Protein AF-0000000074278065 (afdb_homodimer)

InterPro domains:
  IPR000008 C2 domain [PF00168] (4-110)
  IPR000008 C2 domain [PS50004] (1-108)
  IPR000008 C2 domain [SM00239] (5-107)
  IPR035892 C2 domain superfamily [G3DSA:2.60.40.150] (2-136)
  IPR035892 C2 domain superfamily [SSF49562] (2-133)

pLDDT: mean 88.71, std 11.48, range [47.31, 98.25]

Solvent-accessible surface area (backbone atoms only — not comparable to full-atom values): 14374 Å² total; per-residue (Å²): 121,47,40,26,42,32,37,38,35,41,40,35,34,40,60,43,46,64,87,70,73,88,66,68,60,41,19,40,27,39,37,38,36,43,92,84,47,74,48,69,52,69,63,27,68,74,38,34,37,52,26,67,67,65,43,75,45,78,42,83,38,56,42,87,46,94,64,91,72,52,46,40,37,36,38,36,30,29,60,36,91,83,85,41,72,36,77,35,25,35,36,75,46,79,43,51,68,47,50,57,47,6,65,75,68,43,46,35,72,44,74,71,40,77,42,65,22,39,17,80,45,80,40,84,28,28,29,34,30,41,23,38,35,35,38,47,53,127,120,48,40,25,41,33,38,38,35,40,39,33,36,40,60,43,45,63,87,68,70,85,73,63,60,42,18,39,27,39,36,38,34,42,91,83,47,75,48,69,53,70,63,26,67,74,40,34,36,52,26,68,66,66,44,74,46,78,43,83,39,58,42,87,46,94,64,92,73,50,44,40,37,36,38,37,30,30,60,35,91,84,86,41,71,36,77,37,25,34,36,76,45,78,42,50,68,48,50,56,46,6,64,74,67,42,47,33,72,43,73,71,38,78,42,64,22,38,20,81,45,82,39,84,28,29,28,35,31,41,23,38,34,35,36,46,53,127

Nearest PDB structures (foldseek):
  1wfj-assembly1_A  TM=8.176E-01  e=2.190E-07  Arabidopsis thaliana
  6eel-assembly3_C  TM=8.181E-01  e=2.840E-06  Homo sapiens
  4ihb-assembly2_B  TM=8.403E-01  e=2.023E-05  Homo sapiens
  8fam-assembly2_B  TM=8.337E-01  e=4.583E-05  Octopus bimaculoides
  6ank-assembly1_A  TM=8.284E-01  e=2.484E-04  Rattus norvegicus

Organism: Cucurbita moschata (NCBI:txid3662)

Secondary structure (DSSP, 8-state):
-EEEEEEEEEEEEES---S--SSS---EEEEEEETTEEEEPPP-TT-TTS-EEEEEEEEEEEET-SSS--EEEEEEEE--TTT--EEEEEEEEE-HHHHHHHHHHSEEEEEEEEEEEEEEEEEEEEEEEEEEEEEEE-/-EEEEEEEEEEEEES---S--SSS---EEEEEEETTEEEEPPP-TT-TTS-EEEEEEEEEEEET-SSS--EEEEEEEE--TTT--EEEEEEEEE-HHHHHHHHHHSEEEEEEEEEEEEEEEEEEEEEEEEEEEEEEE-

Structure (mmCIF, N/CA/C/O backbone):
data_AF-0000000074278065-model_v1
#
loop_
_entity.id
_entity.type
_entity.pdbx_description
1 polymer '16 kDa phloem protein 2'
#
loop_
_atom_site.group_PDB
_atom_site.id
_atom_site.type_symbol
_atom_site.label_atom_id
_atom_site.label_alt_id
_atom_site.label_comp_id
_atom_site.label_asym_id
_atom_site.label_entity_id
_atom_site.label_seq_id
_atom_site.pdbx_PDB_ins_code
_atom_site.Cartn_x
_atom_site.Cartn_y
_atom_site.Cartn_z
_atom_site.occupancy
_atom_site.B_iso_or_equiv
_atom_site.auth_seq_id
_atom_site.auth_comp_id
_atom_site.auth_asym_id
_atom_site.auth_atom_id
_atom_site.pdbx_PDB_model_num
ATOM 1 N N . MET A 1 1 ? 25.828 -16.703 -14.555 1 64.94 1 MET A N 1
ATOM 2 C CA . MET A 1 1 ? 24.391 -16.406 -14.57 1 64.94 1 MET A CA 1
ATOM 3 C C . MET A 1 1 ? 23.609 -17.609 -15.086 1 64.94 1 MET A C 1
ATOM 5 O O . MET A 1 1 ? 23.984 -18.219 -16.094 1 64.94 1 MET A O 1
ATOM 9 N N . ALA A 1 2 ? 22.953 -18.25 -14.188 1 79.69 2 ALA A N 1
ATOM 10 C CA . ALA A 1 2 ? 22.188 -19.406 -14.617 1 79.69 2 ALA A CA 1
ATOM 11 C C . ALA A 1 2 ? 20.766 -19.016 -15.031 1 79.69 2 ALA A C 1
ATOM 13 O O . ALA A 1 2 ? 20.172 -18.109 -14.453 1 79.69 2 ALA A O 1
ATOM 14 N N . MET A 1 3 ? 20.531 -19.453 -16.281 1 85.19 3 MET A N 1
ATOM 15 C CA . MET A 1 3 ? 19.172 -19.234 -16.797 1 85.19 3 MET A CA 1
ATOM 16 C C . MET A 1 3 ? 18.312 -20.469 -16.625 1 85.19 3 MET A C 1
ATOM 18 O O . MET A 1 3 ? 18.828 -21.594 -16.594 1 85.19 3 MET A O 1
ATOM 22 N N . GLY A 1 4 ? 17.109 -20.172 -16.312 1 92.38 4 GLY A N 1
ATOM 23 C CA . GLY A 1 4 ? 16.156 -21.266 -16.172 1 92.38 4 GLY A CA 1
ATOM 24 C C . GLY A 1 4 ? 14.727 -20.859 -16.469 1 92.38 4 GLY A C 1
ATOM 25 O O . GLY A 1 4 ? 14.469 -19.734 -16.891 1 92.38 4 GLY A O 1
ATOM 26 N N . MET A 1 5 ? 13.93 -21.906 -16.5 1 94.62 5 MET A N 1
ATOM 27 C CA . MET A 1 5 ? 12.508 -21.688 -16.766 1 94.62 5 MET A CA 1
ATOM 28 C C . MET A 1 5 ? 11.695 -21.828 -15.484 1 94.62 5 MET A C 1
ATOM 30 O O . MET A 1 5 ? 11.82 -22.828 -14.773 1 94.62 5 MET A O 1
ATOM 34 N N . LEU A 1 6 ? 10.961 -20.781 -15.234 1 95.06 6 LEU A N 1
ATOM 35 C CA . LEU A 1 6 ? 10.008 -20.781 -14.133 1 95.06 6 LEU A CA 1
ATOM 36 C C . LEU A 1 6 ? 8.609 -21.172 -14.617 1 95.06 6 LEU A C 1
ATOM 38 O O . LEU A 1 6 ? 8.086 -20.562 -15.555 1 95.06 6 LEU A O 1
ATOM 42 N N . GLU A 1 7 ? 8.094 -22.203 -14.07 1 97 7 GLU A N 1
ATOM 43 C CA . GLU A 1 7 ? 6.738 -22.625 -14.422 1 97 7 GLU A CA 1
ATOM 44 C C . GLU A 1 7 ? 5.766 -22.359 -13.273 1 97 7 GLU A C 1
ATOM 46 O O . GLU A 1 7 ? 5.977 -22.844 -12.156 1 97 7 GLU A O 1
ATOM 51 N N . VAL A 1 8 ? 4.73 -21.594 -13.562 1 98 8 VAL A N 1
ATOM 52 C CA . VAL A 1 8 ? 3.695 -21.266 -12.578 1 98 8 VAL A CA 1
ATOM 53 C C . VAL A 1 8 ? 2.424 -22.047 -12.898 1 98 8 VAL A C 1
ATOM 55 O O . VAL A 1 8 ? 1.893 -21.953 -14.008 1 98 8 VAL A O 1
ATOM 58 N N . HIS A 1 9 ? 1.981 -22.828 -11.953 1 98.19 9 HIS A N 1
ATOM 59 C CA . HIS A 1 9 ? 0.742 -23.578 -12.078 1 98.19 9 HIS A CA 1
ATOM 60 C C . HIS A 1 9 ? -0.386 -22.922 -11.289 1 98.19 9 HIS A C 1
ATOM 62 O O . HIS A 1 9 ? -0.413 -22.984 -10.062 1 98.19 9 HIS A O 1
ATOM 68 N N . LEU A 1 10 ? -1.261 -22.25 -12.016 1 98.19 10 LEU A N 1
ATOM 69 C CA . LEU A 1 10 ? -2.461 -21.656 -11.43 1 98.19 10 LEU A CA 1
ATOM 70 C C . LEU A 1 10 ? -3.604 -22.672 -11.406 1 98.19 10 LEU A C 1
ATOM 72 O O . LEU A 1 10 ? -4.164 -23 -12.453 1 98.19 10 LEU A O 1
ATOM 76 N N . ILE A 1 11 ? -4.031 -23.094 -10.234 1 97.56 11 ILE A N 1
ATOM 77 C CA . ILE A 1 11 ? -4.934 -24.234 -10.133 1 97.56 11 ILE A CA 1
ATOM 78 C C . ILE A 1 11 ? -6.359 -23.734 -9.891 1 97.56 11 ILE A C 1
ATOM 80 O O . ILE A 1 11 ? -7.25 -23.969 -10.719 1 97.56 11 ILE A O 1
ATOM 84 N N . SER A 1 12 ? -6.582 -23.031 -8.781 1 96.88 12 SER A N 1
ATOM 85 C CA . SER A 1 12 ? -7.949 -22.641 -8.445 1 96.88 12 SER A CA 1
ATOM 86 C C . SER A 1 12 ? -7.973 -21.438 -7.516 1 96.88 12 SER A C 1
ATOM 88 O O . SER A 1 12 ? -6.926 -20.969 -7.062 1 96.88 12 SER A O 1
ATOM 90 N N . GLY A 1 13 ? -9.195 -20.891 -7.383 1 95.88 13 GLY A N 1
ATOM 91 C CA . GLY A 1 13 ? -9.492 -19.875 -6.383 1 95.88 13 GLY A CA 1
ATOM 92 C C . GLY A 1 13 ? -10.523 -20.328 -5.359 1 95.88 13 GLY A C 1
ATOM 93 O O . GLY A 1 13 ? -11.289 -21.266 -5.613 1 95.88 13 GLY A O 1
ATOM 94 N N . LYS A 1 14 ? -10.398 -19.641 -4.246 1 95.06 14 LYS A N 1
ATOM 95 C CA . LYS A 1 14 ? -11.352 -19.953 -3.18 1 95.06 14 LYS A CA 1
ATOM 96 C C . LYS A 1 14 ? -11.852 -18.688 -2.498 1 95.06 14 LYS A C 1
ATOM 98 O O . LYS A 1 14 ? -11.055 -17.906 -1.983 1 95.06 14 LYS A O 1
ATOM 103 N N . GLY A 1 15 ? -13.164 -18.547 -2.486 1 93.06 15 GLY A N 1
ATOM 104 C CA . GLY A 1 15 ? -13.773 -17.438 -1.77 1 93.06 15 GLY A CA 1
ATOM 105 C C . GLY A 1 15 ? -13.438 -16.078 -2.369 1 93.06 15 GLY A C 1
ATOM 106 O O . GLY A 1 15 ? -13.242 -15.102 -1.642 1 93.06 15 GLY A O 1
ATOM 107 N N . LEU A 1 16 ? -13.273 -15.984 -3.658 1 91.25 16 LEU A N 1
ATOM 108 C CA . LEU A 1 16 ? -12.953 -14.711 -4.297 1 91.25 16 LEU A CA 1
ATOM 109 C C . LEU A 1 16 ? -14.141 -13.758 -4.23 1 91.25 16 LEU A C 1
ATOM 111 O O . LEU A 1 16 ? -15.273 -14.156 -4.496 1 91.25 16 LEU A O 1
ATOM 115 N N . GLN A 1 17 ? -13.883 -12.516 -3.777 1 85.12 17 GLN A N 1
ATOM 116 C CA . GLN A 1 17 ? -14.945 -11.531 -3.609 1 85.12 17 GLN A CA 1
ATOM 117 C C . GLN A 1 17 ? -14.75 -10.352 -4.555 1 85.12 17 GLN A C 1
ATOM 119 O O . GLN A 1 17 ? -13.68 -9.742 -4.59 1 85.12 17 GLN A O 1
ATOM 124 N N . ALA A 1 18 ? -15.812 -10.211 -5.363 1 72.62 18 ALA A N 1
ATOM 125 C CA . ALA A 1 18 ? -15.773 -9.016 -6.199 1 72.62 18 ALA A CA 1
ATOM 126 C C . ALA A 1 18 ? -16.219 -7.781 -5.41 1 72.62 18 ALA A C 1
ATOM 128 O O . ALA A 1 18 ? -16.766 -7.906 -4.316 1 72.62 18 ALA A O 1
ATOM 129 N N . HIS A 1 19 ? -15.812 -6.613 -5.859 1 63.84 19 HIS A N 1
ATOM 130 C CA . HIS A 1 19 ? -16.219 -5.367 -5.219 1 63.84 19 HIS A CA 1
ATOM 131 C C . HIS A 1 19 ? -17.734 -5.258 -5.145 1 63.84 19 HIS A C 1
ATOM 133 O O . HIS A 1 19 ? -18.281 -4.707 -4.184 1 63.84 19 HIS A O 1
ATOM 139 N N . ASP A 1 20 ? -18.438 -5.586 -6.219 1 55.06 20 ASP A N 1
ATOM 140 C CA . ASP A 1 20 ? -19.891 -5.453 -6.203 1 55.06 20 ASP A CA 1
ATOM 141 C C . ASP A 1 20 ? -20.578 -6.812 -6.082 1 55.06 20 ASP A C 1
ATOM 143 O O . ASP A 1 20 ? -20.688 -7.543 -7.07 1 55.06 20 ASP A O 1
ATOM 147 N N . PRO A 1 21 ? -20.875 -7.254 -4.809 1 52.81 21 PRO A N 1
ATOM 148 C CA . PRO A 1 21 ? -21.5 -8.562 -4.605 1 52.81 21 PRO A CA 1
ATOM 149 C C . PRO A 1 21 ? -22.875 -8.672 -5.246 1 52.81 21 PRO A C 1
ATOM 151 O O . PRO A 1 21 ? -23.516 -9.719 -5.164 1 52.81 21 PRO A O 1
ATOM 154 N N . LEU A 1 22 ? -23.484 -7.402 -5.531 1 49.88 22 LEU A N 1
ATOM 155 C CA . LEU A 1 22 ? -24.906 -7.434 -5.809 1 49.88 22 LEU A CA 1
ATOM 156 C C . LEU A 1 22 ? -25.219 -8.414 -6.934 1 49.88 22 LEU A C 1
ATOM 158 O O . LEU A 1 22 ? -26.391 -8.734 -7.176 1 49.88 22 LEU A O 1
ATOM 162 N N . ASN A 1 23 ? -24.844 -9.508 -7.43 1 52.69 23 ASN A N 1
ATOM 163 C CA . ASN A 1 23 ? -25.594 -10.555 -8.094 1 52.69 23 ASN A CA 1
ATOM 164 C C . ASN A 1 23 ? -24.688 -11.508 -8.867 1 52.69 23 ASN A C 1
ATOM 166 O O . ASN A 1 23 ? -25.156 -12.484 -9.453 1 52.69 23 ASN A O 1
ATOM 170 N N . LYS A 1 24 ? -23.969 -10.984 -9.914 1 58.34 24 LYS A N 1
ATOM 171 C CA . LYS A 1 24 ? -23.562 -11.891 -10.984 1 58.34 24 LYS A CA 1
ATOM 172 C C . LYS A 1 24 ? -22.281 -12.633 -10.625 1 58.34 24 LYS A C 1
ATOM 174 O O . LYS A 1 24 ? -21.453 -12.117 -9.883 1 58.34 24 LYS A O 1
ATOM 179 N N . PRO A 1 25 ? -22.391 -13.977 -10.836 1 71.38 25 PRO A N 1
ATOM 180 C CA . PRO A 1 25 ? -21.156 -14.742 -10.688 1 71.38 25 PRO A CA 1
ATOM 181 C C . PRO A 1 25 ? -19.938 -14.008 -11.234 1 71.38 25 PRO A C 1
ATOM 183 O O . PRO A 1 25 ? -20.047 -13.258 -12.203 1 71.38 25 PRO A O 1
ATOM 186 N N . ILE A 1 26 ? -18.938 -13.922 -10.422 1 79.19 26 ILE A N 1
ATOM 187 C CA . ILE A 1 26 ? -17.734 -13.25 -10.883 1 79.19 26 ILE A CA 1
ATOM 188 C C . ILE A 1 26 ? -17.062 -14.086 -11.969 1 79.19 26 ILE A C 1
ATOM 190 O O . ILE A 1 26 ? -17.203 -15.312 -11.992 1 79.19 26 ILE A O 1
ATOM 194 N N . ASP A 1 27 ? -16.516 -13.492 -12.945 1 88.31 27 ASP A N 1
ATOM 195 C CA . ASP A 1 27 ? -15.703 -14.102 -13.984 1 88.31 27 ASP A CA 1
ATOM 196 C C . ASP A 1 27 ? -14.227 -13.766 -13.805 1 88.31 27 ASP A C 1
ATOM 198 O O . ASP A 1 27 ? -13.664 -12.984 -14.57 1 88.31 27 ASP A O 1
ATOM 202 N N . PRO A 1 28 ? -13.625 -14.406 -12.82 1 92.31 28 PRO A N 1
ATOM 203 C CA . PRO A 1 28 ? -12.266 -13.992 -12.445 1 92.31 28 PRO A CA 1
ATOM 204 C C . PRO A 1 28 ? -11.203 -14.539 -13.398 1 92.31 28 PRO A C 1
ATOM 206 O O . PRO A 1 28 ? -11.367 -15.633 -13.945 1 92.31 28 PRO A O 1
ATOM 209 N N . TYR A 1 29 ? -10.18 -13.797 -13.57 1 94.62 29 TYR A N 1
ATOM 210 C CA . TYR A 1 29 ? -8.953 -14.211 -14.242 1 94.62 29 TYR A CA 1
ATOM 211 C C . TYR A 1 29 ? -7.73 -13.625 -13.547 1 94.62 29 TYR A C 1
ATOM 213 O O . TYR A 1 29 ? -7.855 -12.727 -12.703 1 94.62 29 TYR A O 1
ATOM 221 N N . VAL A 1 30 ? -6.645 -14.156 -13.852 1 96.88 30 VAL A N 1
ATOM 222 C CA . VAL A 1 30 ? -5.445 -13.766 -13.117 1 96.88 30 VAL A CA 1
ATOM 223 C C . VAL A 1 30 ? -4.367 -13.312 -14.094 1 96.88 30 VAL A C 1
ATOM 225 O O . VAL A 1 30 ? -4.105 -13.977 -15.102 1 96.88 30 VAL A O 1
ATOM 228 N N . GLU A 1 31 ? -3.867 -12.203 -13.805 1 97.69 31 GLU A N 1
ATOM 229 C CA . GLU A 1 31 ? -2.676 -11.719 -14.5 1 97.69 31 GLU A CA 1
ATOM 230 C C . GLU A 1 31 ? -1.41 -12.039 -13.711 1 97.69 31 GLU A C 1
ATOM 232 O O . GLU A 1 31 ? -1.316 -11.734 -12.523 1 97.69 31 GLU A O 1
ATOM 237 N N . ILE A 1 32 ? -0.43 -12.617 -14.383 1 98.06 32 ILE A N 1
ATOM 238 C CA . ILE A 1 32 ? 0.812 -13.031 -13.742 1 98.06 32 ILE A CA 1
ATOM 239 C C . ILE A 1 32 ? 1.986 -12.266 -14.344 1 98.06 32 ILE A C 1
ATOM 241 O O . ILE A 1 32 ? 2.094 -12.141 -15.57 1 98.06 32 ILE A O 1
ATOM 245 N N . ASN A 1 33 ? 2.754 -11.727 -13.477 1 97.44 33 ASN A N 1
ATOM 246 C CA . ASN A 1 33 ? 3.926 -10.969 -13.906 1 97.44 33 ASN A CA 1
ATOM 247 C C . ASN A 1 33 ? 5.184 -11.422 -13.172 1 97.44 33 ASN A C 1
ATOM 249 O O . ASN A 1 33 ? 5.172 -11.578 -11.953 1 97.44 33 ASN A O 1
ATOM 253 N N . TYR A 1 34 ? 6.184 -11.695 -14.016 1 95.31 34 TYR A N 1
ATOM 254 C CA . TYR A 1 34 ? 7.504 -11.984 -13.469 1 95.31 34 TYR A CA 1
ATOM 255 C C . TYR A 1 34 ? 8.586 -11.219 -14.227 1 95.31 34 TYR A C 1
ATOM 257 O O . TYR A 1 34 ? 8.867 -11.523 -15.391 1 95.31 34 TYR A O 1
ATOM 265 N N . LYS A 1 35 ? 9.109 -10.234 -13.57 1 91.94 35 LYS A N 1
ATOM 266 C CA . LYS A 1 35 ? 10.203 -9.445 -14.125 1 91.94 35 LYS A CA 1
ATOM 267 C C . LYS A 1 35 ? 9.867 -8.945 -15.523 1 91.94 35 LYS A C 1
ATOM 269 O O . LYS A 1 35 ? 10.664 -9.094 -16.453 1 91.94 35 LYS A O 1
ATOM 274 N N . GLY A 1 36 ? 8.727 -8.453 -15.633 1 91.94 36 GLY A N 1
ATOM 275 C CA . GLY A 1 36 ? 8.328 -7.809 -16.875 1 91.94 36 GLY A CA 1
ATOM 276 C C . GLY A 1 36 ? 7.602 -8.742 -17.828 1 91.94 36 GLY A C 1
ATOM 277 O O . GLY A 1 36 ? 6.969 -8.297 -18.781 1 91.94 36 GLY A O 1
ATOM 278 N N . GLN A 1 37 ? 7.738 -10.062 -17.656 1 94.56 37 GLN A N 1
ATOM 279 C CA . GLN A 1 37 ? 6.992 -11.031 -18.453 1 94.56 37 GLN A CA 1
ATOM 280 C C . GLN A 1 37 ? 5.562 -11.172 -17.938 1 94.56 37 GLN A C 1
ATOM 282 O O . GLN A 1 37 ? 5.344 -11.508 -16.766 1 94.56 37 GLN A O 1
ATOM 287 N N . GLU A 1 38 ? 4.652 -10.93 -18.859 1 96.38 38 GLU A N 1
ATOM 288 C CA . GLU A 1 38 ? 3.256 -10.961 -18.438 1 96.38 38 GLU A CA 1
ATOM 289 C C . GLU A 1 38 ? 2.496 -12.086 -19.125 1 96.38 38 GLU A C 1
ATOM 291 O O . GLU A 1 38 ? 2.707 -12.336 -20.312 1 96.38 38 GLU A O 1
ATOM 296 N N . ARG A 1 39 ? 1.665 -12.781 -18.25 1 96.75 39 ARG A N 1
ATOM 297 C CA . ARG A 1 39 ? 0.739 -13.805 -18.719 1 96.75 39 ARG A CA 1
ATOM 298 C C . ARG A 1 39 ? -0.638 -13.633 -18.094 1 96.75 39 ARG A C 1
ATOM 300 O O . ARG A 1 39 ? -0.759 -13.086 -17 1 96.75 39 ARG A O 1
ATOM 307 N N . MET A 1 40 ? -1.596 -14.055 -18.812 1 95.81 40 MET A N 1
ATOM 308 C CA . MET A 1 40 ? -2.967 -13.953 -18.312 1 95.81 40 MET A CA 1
ATOM 309 C C . MET A 1 40 ? -3.68 -15.297 -18.406 1 95.81 40 MET A C 1
ATOM 311 O O . MET A 1 40 ? -3.547 -16 -19.406 1 95.81 40 MET A O 1
ATOM 315 N N . SER A 1 41 ? -4.371 -15.555 -17.359 1 96.06 41 SER A N 1
ATOM 316 C CA . SER A 1 41 ? -5.168 -16.781 -17.391 1 96.06 41 SER A CA 1
ATOM 317 C C . SER A 1 41 ? -6.449 -16.594 -18.203 1 96.06 41 SER A C 1
ATOM 319 O O . SER A 1 41 ? -6.816 -15.461 -18.531 1 96.06 41 SER A O 1
ATOM 321 N N . LYS A 1 42 ? -7.027 -17.781 -18.469 1 92.31 42 LYS A N 1
ATOM 322 C 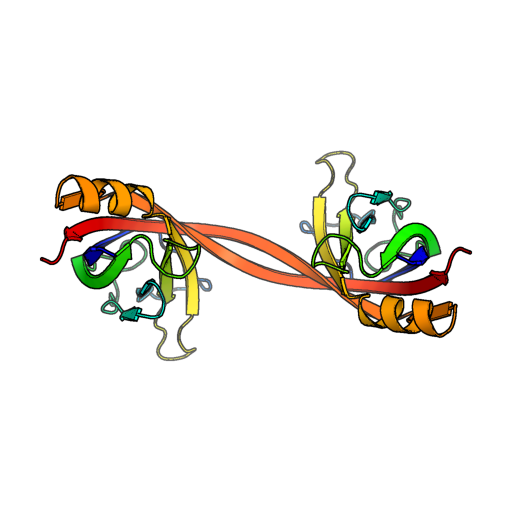CA . LYS A 1 42 ? -8.367 -17.719 -19.031 1 92.31 42 LYS A CA 1
ATOM 323 C C . LYS A 1 42 ? -9.375 -17.188 -18.016 1 92.31 42 LYS A C 1
ATOM 325 O O . LYS A 1 42 ? -9.172 -17.312 -16.797 1 92.31 42 LYS A O 1
ATOM 330 N N . VAL A 1 43 ? -10.352 -16.562 -18.531 1 89.75 43 VAL A N 1
ATOM 331 C CA . VAL A 1 43 ? -11.43 -16.094 -17.672 1 89.75 43 VAL A CA 1
ATOM 332 C C . VAL A 1 43 ? -12.312 -17.266 -17.25 1 89.75 43 VAL A C 1
ATOM 334 O O . VAL A 1 43 ? -12.797 -18.016 -18.094 1 89.75 43 VAL A O 1
ATOM 337 N N . ALA A 1 44 ? -12.391 -17.438 -15.984 1 88.94 44 ALA A N 1
ATOM 338 C CA . ALA A 1 44 ? -13.32 -18.453 -15.492 1 88.94 44 ALA A CA 1
ATOM 339 C C . ALA A 1 44 ? -14.75 -17.922 -15.5 1 88.94 44 ALA A C 1
ATOM 341 O O . ALA A 1 44 ? -15.188 -17.281 -14.539 1 88.94 44 ALA A O 1
ATOM 342 N N . LYS A 1 45 ? -15.406 -18.25 -16.516 1 83.31 45 LYS A N 1
ATOM 343 C CA . LYS A 1 45 ? -16.75 -17.703 -16.703 1 83.31 45 LYS A CA 1
ATOM 344 C C . LYS A 1 45 ? -17.75 -18.375 -15.773 1 83.31 45 LYS A C 1
ATOM 346 O O . LYS A 1 45 ? -17.719 -19.594 -15.594 1 83.31 45 LYS A O 1
ATOM 351 N N . ASN A 1 46 ? -18.531 -17.625 -15.188 1 79.62 46 ASN A N 1
ATOM 352 C CA . ASN A 1 46 ? -19.609 -18.078 -14.32 1 79.62 46 ASN A CA 1
ATOM 353 C C . ASN A 1 46 ? -19.109 -19.016 -13.234 1 79.62 46 ASN A C 1
ATOM 355 O O . ASN A 1 46 ? -19.812 -19.953 -12.836 1 79.62 46 ASN A O 1
ATOM 359 N N . ALA A 1 47 ? -17.906 -18.906 -12.766 1 81.06 47 ALA A N 1
ATOM 360 C CA . ALA A 1 47 ? -17.297 -19.844 -11.82 1 81.06 47 ALA A CA 1
ATOM 361 C C . ALA A 1 47 ? -17.625 -19.453 -10.375 1 81.06 47 ALA A C 1
ATOM 363 O O . ALA A 1 47 ? -17.547 -20.297 -9.477 1 81.06 47 ALA A O 1
ATOM 364 N N . GLY A 1 48 ? -18.109 -18.234 -10.242 1 81.06 48 GLY A N 1
ATOM 365 C CA . GLY A 1 48 ? -18.359 -17.812 -8.875 1 81.06 48 GLY A CA 1
ATOM 366 C C . GLY A 1 48 ? -17.094 -17.547 -8.078 1 81.06 48 GLY A C 1
ATOM 367 O O . GLY A 1 48 ? -16.062 -17.219 -8.648 1 81.06 48 GLY A O 1
ATOM 368 N N . PRO A 1 49 ? -17.219 -17.719 -6.742 1 86.12 49 PRO A N 1
ATOM 369 C CA . PRO A 1 49 ? -16.109 -17.375 -5.848 1 86.12 49 PRO A CA 1
ATOM 370 C C . PRO A 1 49 ? -15.031 -18.438 -5.809 1 86.12 49 PRO A C 1
ATOM 372 O O . PRO A 1 49 ? -13.945 -18.203 -5.277 1 86.12 49 PRO A O 1
ATOM 375 N N . ASP A 1 50 ? -15.336 -19.625 -6.375 1 92.56 50 ASP A N 1
ATOM 376 C CA . ASP A 1 50 ? -14.375 -20.734 -6.363 1 92.56 50 ASP A CA 1
ATOM 377 C C . ASP A 1 50 ? -14.031 -21.172 -7.781 1 92.56 50 ASP A C 1
ATOM 379 O O . ASP A 1 50 ? -14.25 -22.328 -8.148 1 92.56 50 ASP A O 1
ATOM 383 N N . PRO A 1 51 ? -13.383 -20.359 -8.492 1 94 51 PRO A N 1
ATOM 384 C CA . PRO A 1 51 ? -13.031 -20.703 -9.867 1 94 51 PRO A CA 1
ATOM 385 C C . PRO A 1 51 ? -11.914 -21.75 -9.953 1 94 51 PRO A C 1
ATOM 387 O O . PRO A 1 51 ? -11.117 -21.875 -9.016 1 94 51 PRO A O 1
ATOM 390 N N . VAL A 1 52 ? -11.891 -22.453 -11.094 1 94.94 52 VAL A N 1
ATOM 391 C CA . VAL A 1 52 ? -10.812 -23.391 -11.414 1 94.94 52 VAL A CA 1
ATOM 392 C C . VAL A 1 52 ? -10.211 -23.047 -12.766 1 94.94 52 VAL A C 1
ATOM 394 O O . VAL A 1 52 ? -10.914 -22.984 -13.781 1 94.94 52 VAL A O 1
ATOM 397 N N . TRP A 1 53 ? -8.953 -22.734 -12.805 1 95.94 53 TRP A N 1
ATOM 398 C CA . TRP A 1 53 ? -8.258 -22.422 -14.055 1 95.94 53 TRP A CA 1
ATOM 399 C C . TRP A 1 53 ? -7.398 -23.594 -14.516 1 95.94 53 TRP A C 1
ATOM 401 O O . TRP A 1 53 ? -7.48 -24.016 -15.672 1 95.94 53 TRP A O 1
ATOM 411 N N . ASN A 1 54 ? -6.621 -24.125 -13.625 1 96.75 54 ASN A N 1
ATOM 412 C CA . ASN A 1 54 ? -5.727 -25.25 -13.898 1 96.75 54 ASN A CA 1
ATOM 413 C C . ASN A 1 54 ? -4.859 -24.984 -15.125 1 96.75 54 ASN A C 1
ATOM 415 O O . ASN A 1 54 ? -4.84 -25.781 -16.062 1 96.75 54 ASN A O 1
ATOM 419 N N . GLU A 1 55 ? -4.18 -23.875 -15.125 1 97.56 55 GLU A N 1
ATOM 420 C CA . GLU A 1 55 ? -3.326 -23.438 -16.219 1 97.56 55 GLU A CA 1
ATOM 421 C C . GLU A 1 55 ? -1.875 -23.312 -15.773 1 97.56 55 GLU A C 1
ATOM 423 O O . GLU A 1 55 ? -1.606 -23 -14.609 1 97.56 55 GLU A O 1
ATOM 428 N N . LYS A 1 56 ? -0.99 -23.438 -16.719 1 97.5 56 LYS A N 1
ATOM 429 C CA . LYS A 1 56 ? 0.44 -23.312 -16.453 1 97.5 56 LYS A CA 1
ATOM 430 C C . LYS A 1 56 ? 1.05 -22.188 -17.297 1 97.5 56 LYS A C 1
ATOM 432 O O . LYS A 1 56 ? 0.7 -22.031 -18.469 1 97.5 56 LYS A O 1
ATOM 437 N N . PHE A 1 57 ? 1.911 -21.5 -16.703 1 98.06 57 PHE A N 1
ATOM 438 C CA . PHE A 1 57 ? 2.592 -20.391 -17.359 1 98.06 57 PHE A CA 1
ATOM 439 C C . PHE A 1 57 ? 4.102 -20.5 -17.172 1 98.06 57 PHE A C 1
ATOM 441 O O . PHE A 1 57 ? 4.57 -20.859 -16.094 1 98.06 57 PHE A O 1
ATOM 448 N N . LYS A 1 58 ? 4.82 -20.109 -18.219 1 96.62 58 LYS A N 1
ATOM 449 C CA . LYS A 1 58 ? 6.277 -20.203 -18.156 1 96.62 58 LYS A CA 1
ATOM 450 C C . LYS A 1 58 ? 6.914 -18.828 -18.25 1 96.62 58 LYS A C 1
ATOM 452 O O . LYS A 1 58 ? 6.465 -17.969 -19.016 1 96.62 58 LYS A O 1
ATOM 457 N N . PHE A 1 59 ? 7.918 -18.688 -17.484 1 95.81 59 PHE A N 1
ATOM 458 C CA . PHE A 1 59 ? 8.688 -17.438 -17.469 1 95.81 59 PHE A CA 1
ATOM 459 C C . PHE A 1 59 ? 10.18 -17.734 -17.5 1 95.81 59 PHE A C 1
ATOM 461 O O . PHE A 1 59 ? 10.641 -18.688 -16.875 1 95.81 59 PHE A O 1
ATOM 468 N N . LEU A 1 60 ? 10.883 -16.844 -18.141 1 93.06 60 LEU A N 1
ATOM 469 C CA . LEU A 1 60 ? 12.344 -16.953 -18.109 1 93.06 60 LEU A CA 1
ATOM 470 C C . LEU A 1 60 ? 12.906 -16.375 -16.828 1 93.06 60 LEU A C 1
ATOM 472 O O . LEU A 1 60 ? 12.508 -15.273 -16.406 1 93.06 60 LEU A O 1
ATOM 476 N N . ALA A 1 61 ? 13.703 -17.141 -16.172 1 91.06 61 ALA A N 1
ATOM 477 C CA . ALA A 1 61 ? 14.305 -16.672 -14.93 1 91.06 61 ALA A CA 1
ATOM 478 C C . ALA A 1 61 ? 15.828 -16.734 -14.992 1 91.06 61 ALA A C 1
ATOM 480 O O . ALA A 1 61 ? 16.391 -17.688 -15.531 1 91.06 61 ALA A O 1
ATOM 481 N N . GLU A 1 62 ? 16.375 -15.625 -14.547 1 84.5 62 GLU A N 1
ATOM 482 C CA . GLU A 1 62 ? 17.828 -15.562 -14.469 1 84.5 62 GLU A CA 1
ATOM 483 C C . GLU A 1 62 ? 18.297 -15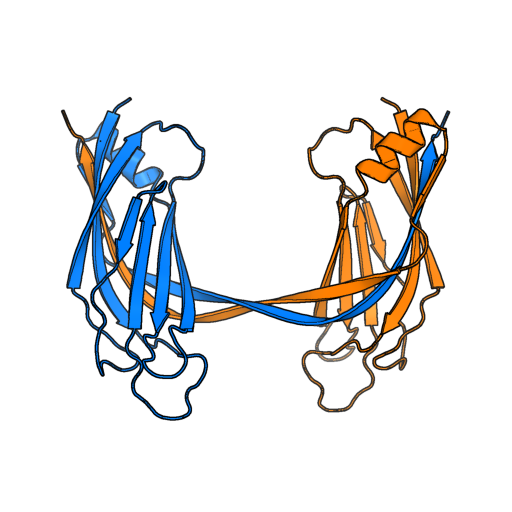.367 -13.031 1 84.5 62 GLU A C 1
ATOM 485 O O . GLU A 1 62 ? 17.672 -14.633 -12.266 1 84.5 62 GLU A O 1
ATOM 490 N N . TYR A 1 63 ? 19.234 -16.219 -12.602 1 79.5 63 TYR A N 1
ATOM 491 C CA . TYR A 1 63 ? 19.812 -16.062 -11.273 1 79.5 63 TYR A CA 1
ATOM 492 C C . TYR A 1 63 ? 21.328 -16.031 -11.336 1 79.5 63 TYR A C 1
ATOM 494 O O . TYR A 1 63 ? 21.953 -16.812 -12.055 1 79.5 63 TYR A O 1
ATOM 502 N N . PRO A 1 64 ? 22.078 -15.227 -10.461 1 71.56 64 PRO A N 1
ATOM 503 C CA . PRO A 1 64 ? 21.562 -14.078 -9.695 1 71.56 64 PRO A CA 1
ATOM 504 C C . PRO A 1 64 ? 21.188 -12.898 -10.586 1 71.56 64 PRO A C 1
ATOM 506 O O . PRO A 1 64 ? 21.906 -12.578 -11.531 1 71.56 64 PRO A O 1
ATOM 509 N N . GLY A 1 65 ? 19.969 -12.773 -11.023 1 61.16 65 GLY A N 1
ATOM 510 C CA . GLY A 1 65 ? 19.5 -11.742 -11.945 1 61.16 65 GLY A CA 1
ATOM 511 C C . GLY A 1 65 ? 19.672 -10.336 -11.406 1 61.16 65 GLY A C 1
ATOM 512 O O . GLY A 1 65 ? 20.109 -10.148 -10.266 1 61.16 65 GLY A O 1
ATOM 513 N N . SER A 1 66 ? 19.594 -9.469 -12.562 1 58.78 66 SER A N 1
ATOM 514 C CA . SER A 1 66 ? 19.625 -8.031 -12.32 1 58.78 66 SER A CA 1
ATOM 515 C C . SER A 1 66 ? 18.312 -7.547 -11.703 1 58.78 66 SER A C 1
ATOM 517 O O . SER A 1 66 ? 17.234 -7.879 -12.188 1 58.78 66 SER A O 1
ATOM 519 N N . GLY A 1 67 ? 18.406 -7.297 -10.406 1 61.69 67 GLY A N 1
ATOM 520 C CA . GLY A 1 67 ? 17.281 -6.648 -9.75 1 61.69 67 GLY A CA 1
ATOM 521 C C . GLY A 1 67 ? 16.781 -7.398 -8.531 1 61.69 67 GLY A C 1
ATOM 522 O O . GLY A 1 67 ? 17 -8.609 -8.406 1 61.69 67 GLY A O 1
ATOM 523 N N . GLY A 1 68 ? 16.828 -6.961 -7.535 1 63.19 68 GLY A N 1
ATOM 524 C CA . GLY A 1 68 ? 16.578 -7.355 -6.16 1 63.19 68 GLY A CA 1
ATOM 525 C C . GLY A 1 68 ? 15.227 -8.008 -5.957 1 63.19 68 GLY A C 1
ATOM 526 O O . GLY A 1 68 ? 14.961 -8.594 -4.906 1 63.19 68 GLY A O 1
ATOM 527 N N . ASP A 1 69 ? 14.328 -8.102 -7.012 1 78.56 69 ASP A N 1
ATOM 528 C CA . ASP A 1 69 ? 13.016 -8.578 -6.59 1 78.56 69 ASP A CA 1
ATOM 529 C C . ASP A 1 69 ? 12.656 -9.891 -7.273 1 78.56 69 ASP A C 1
ATOM 531 O O . ASP A 1 69 ? 12.516 -9.945 -8.492 1 78.56 69 ASP A O 1
ATOM 535 N N . PHE A 1 70 ? 12.664 -11.039 -6.629 1 90.62 70 PHE A N 1
ATOM 536 C CA . PHE A 1 70 ? 12.297 -12.367 -7.102 1 90.62 70 PHE A CA 1
ATOM 537 C C . PHE A 1 70 ? 10.859 -12.703 -6.707 1 90.62 70 PHE A C 1
ATOM 539 O O . PHE A 1 70 ? 10.594 -13.766 -6.145 1 90.62 70 PHE A O 1
ATOM 546 N N . LEU A 1 71 ? 9.984 -11.773 -7.121 1 95 71 LEU A N 1
ATOM 547 C CA . LEU A 1 71 ? 8.578 -11.938 -6.781 1 95 71 LEU A CA 1
ATOM 548 C C . LEU A 1 71 ? 7.746 -12.219 -8.031 1 95 71 LEU A C 1
ATOM 550 O O . LEU A 1 71 ? 7.914 -11.555 -9.055 1 95 71 LEU A O 1
ATOM 554 N N . ILE A 1 72 ? 6.984 -13.227 -8.008 1 96.81 72 ILE A N 1
ATOM 555 C CA . ILE A 1 72 ? 5.918 -13.398 -8.984 1 96.81 72 ILE A CA 1
ATOM 556 C C . ILE A 1 72 ? 4.672 -12.641 -8.531 1 96.81 72 ILE A C 1
ATOM 558 O O . ILE A 1 72 ? 4.199 -12.836 -7.406 1 96.81 72 ILE A O 1
ATOM 562 N N . LEU A 1 73 ? 4.211 -11.836 -9.336 1 97.5 73 LEU A N 1
ATOM 563 C CA . LEU A 1 73 ? 3.045 -11.023 -9 1 97.5 73 LEU A CA 1
ATOM 564 C C . LEU A 1 73 ? 1.793 -11.57 -9.68 1 97.5 73 LEU A C 1
ATOM 566 O O . LEU A 1 73 ? 1.798 -11.812 -10.891 1 97.5 73 LEU A O 1
ATOM 570 N N . PHE A 1 74 ? 0.76 -11.781 -8.867 1 97.94 74 PHE A N 1
ATOM 571 C CA . PHE A 1 74 ? -0.546 -12.203 -9.359 1 97.94 74 PHE A CA 1
ATOM 572 C C . PHE A 1 74 ? -1.587 -11.109 -9.141 1 97.94 74 PHE A C 1
ATOM 574 O O . PHE A 1 74 ? -1.735 -10.609 -8.023 1 97.94 74 PHE A O 1
ATOM 581 N N . LYS A 1 75 ? -2.162 -10.75 -10.141 1 96.44 75 LYS A N 1
ATOM 582 C CA . LYS A 1 75 ? -3.277 -9.812 -10.062 1 96.44 75 LYS A CA 1
ATOM 583 C C . LYS A 1 75 ? -4.594 -10.492 -10.43 1 96.44 75 LYS A C 1
ATOM 585 O O . LYS A 1 75 ? -4.797 -10.875 -11.586 1 96.44 75 LYS A O 1
ATOM 590 N N . VAL A 1 76 ? -5.457 -10.594 -9.523 1 95.62 76 VAL A N 1
ATOM 591 C CA . VAL A 1 76 ? -6.754 -11.219 -9.758 1 95.62 76 VAL A CA 1
ATOM 592 C C . VAL A 1 76 ? -7.762 -10.156 -10.195 1 95.62 76 VAL A C 1
ATOM 594 O O . VAL A 1 76 ? -7.914 -9.125 -9.531 1 95.62 76 VAL A O 1
ATOM 597 N N . MET A 1 77 ? -8.383 -10.445 -11.281 1 92.19 77 MET A N 1
ATOM 598 C CA . MET A 1 77 ? -9.336 -9.516 -11.883 1 92.19 77 MET A CA 1
ATOM 599 C C . MET A 1 77 ? -10.688 -10.195 -12.102 1 92.19 77 MET A C 1
ATOM 601 O O . MET A 1 77 ? -10.773 -11.422 -12.141 1 92.19 77 MET A O 1
ATOM 605 N N . ASP A 1 78 ? -11.664 -9.312 -12.109 1 89 78 ASP A N 1
ATOM 606 C CA . ASP A 1 78 ? -13 -9.75 -12.492 1 89 78 ASP A CA 1
ATOM 607 C C . ASP A 1 78 ? -13.406 -9.156 -13.844 1 89 78 ASP A C 1
ATOM 609 O O . ASP A 1 78 ? -13.398 -7.938 -14.016 1 89 78 ASP A O 1
ATOM 613 N N . HIS A 1 79 ? -13.672 -10.094 -14.734 1 86.19 79 HIS A N 1
ATOM 614 C CA . HIS A 1 79 ? -14.07 -9.648 -16.062 1 86.19 79 HIS A CA 1
ATOM 615 C C . HIS A 1 79 ? -15.547 -9.258 -16.094 1 86.19 79 HIS A C 1
ATOM 617 O O . HIS A 1 79 ? -16.406 -10.039 -15.688 1 86.19 79 HIS A O 1
ATOM 623 N N . ASP A 1 80 ? -15.734 -7.934 -16.312 1 76.81 80 ASP A N 1
ATOM 624 C CA . ASP A 1 80 ? -17.109 -7.469 -16.469 1 76.81 80 ASP A CA 1
ATOM 625 C C . ASP A 1 80 ? -17.312 -6.82 -17.844 1 76.81 80 ASP A C 1
ATOM 627 O O . ASP A 1 80 ? -16.531 -5.957 -18.25 1 76.81 80 ASP A O 1
ATOM 631 N N . VAL A 1 81 ? -18.25 -7.305 -18.594 1 70.25 81 VAL A N 1
ATOM 632 C CA . VAL A 1 81 ? -18.531 -6.824 -19.953 1 70.25 81 VAL A CA 1
ATOM 633 C C . VAL A 1 81 ? -19.047 -5.391 -19.891 1 70.25 81 VAL A C 1
ATOM 635 O O . VAL A 1 81 ? -18.703 -4.562 -20.734 1 70.25 81 VAL A O 1
ATOM 638 N N . ILE A 1 82 ? -19.734 -5.051 -18.891 1 68.62 82 ILE A N 1
ATOM 639 C CA . ILE A 1 82 ? -20.422 -3.766 -18.859 1 68.62 82 ILE A CA 1
ATOM 640 C C . ILE A 1 82 ? -19.516 -2.701 -18.266 1 68.62 82 ILE A C 1
ATOM 642 O O . ILE A 1 82 ? -19.281 -1.655 -18.875 1 68.62 82 ILE A O 1
ATOM 646 N N . ASP A 1 83 ? -18.938 -2.902 -17.109 1 65.38 83 ASP A N 1
ATOM 647 C CA . ASP A 1 83 ? -18.266 -1.866 -16.344 1 65.38 83 ASP A CA 1
ATOM 648 C C . ASP A 1 83 ? -16.75 -1.919 -16.547 1 65.38 83 ASP A C 1
ATOM 650 O O . ASP A 1 83 ? -16.031 -0.997 -16.141 1 65.38 83 ASP A O 1
ATOM 654 N N . GLY A 1 84 ? -16.375 -3.008 -17.422 1 76 84 GLY A N 1
ATOM 655 C CA . GLY A 1 84 ? -14.93 -3.186 -17.531 1 76 84 GLY A CA 1
ATOM 656 C C . GLY A 1 84 ? -14.352 -4.062 -16.438 1 76 84 GLY A C 1
ATOM 657 O O . GLY A 1 84 ? -15.039 -4.379 -15.461 1 76 84 GLY A O 1
ATOM 658 N N . ASP A 1 85 ? -13.195 -4.387 -16.484 1 80.81 85 ASP A N 1
ATOM 659 C CA . ASP A 1 85 ? -12.516 -5.273 -15.539 1 80.81 85 ASP A CA 1
ATOM 660 C C . ASP A 1 85 ? -12.312 -4.59 -14.188 1 80.81 85 ASP A C 1
ATOM 662 O O . ASP A 1 85 ? -12.023 -3.395 -14.125 1 80.81 85 ASP A O 1
ATOM 666 N N . ASP A 1 86 ? -12.703 -5.414 -13.219 1 85.25 86 ASP A N 1
ATOM 667 C CA . ASP A 1 86 ? -12.539 -4.906 -11.867 1 85.25 86 ASP A CA 1
ATOM 668 C C . ASP A 1 86 ? -11.391 -5.605 -11.148 1 85.25 86 ASP A C 1
ATOM 670 O O . ASP A 1 86 ? -11.25 -6.828 -11.234 1 85.25 86 ASP A O 1
ATOM 674 N N . TYR A 1 87 ? -10.75 -4.832 -10.5 1 89.31 87 TYR A N 1
ATOM 675 C CA . TYR A 1 87 ? -9.648 -5.332 -9.68 1 89.31 87 TYR A CA 1
ATOM 676 C C . TYR A 1 87 ? -10.172 -5.984 -8.406 1 89.31 87 TYR A C 1
ATOM 678 O O . TYR A 1 87 ? -11 -5.41 -7.703 1 89.31 87 TYR A O 1
ATOM 686 N N . ILE A 1 88 ? -9.641 -7.191 -8.164 1 89.69 88 ILE A N 1
ATOM 687 C CA . ILE A 1 88 ? -10.047 -7.906 -6.961 1 89.69 88 ILE A CA 1
ATOM 688 C C . ILE A 1 88 ? -8.945 -7.812 -5.91 1 89.69 88 ILE A C 1
ATOM 690 O O . ILE A 1 88 ? -9.195 -7.395 -4.777 1 89.69 88 ILE A O 1
ATOM 694 N N . GLY A 1 89 ? -7.723 -8.211 -6.281 1 94.75 89 GLY A N 1
ATOM 695 C CA . GLY A 1 89 ? -6.617 -8.195 -5.34 1 94.75 89 GLY A CA 1
ATOM 696 C C . GLY A 1 89 ? -5.32 -8.711 -5.934 1 94.75 89 GLY A C 1
ATOM 697 O O . GLY A 1 89 ? -5.277 -9.102 -7.102 1 94.75 89 GLY A O 1
ATOM 698 N N . ASP A 1 90 ? -4.332 -8.695 -5.008 1 96.12 90 ASP A N 1
ATOM 699 C CA . ASP A 1 90 ? -2.994 -9.094 -5.438 1 96.12 90 ASP A CA 1
ATOM 700 C C . ASP A 1 90 ? -2.455 -10.234 -4.578 1 96.12 90 ASP A C 1
ATOM 702 O O . ASP A 1 90 ? -2.885 -10.414 -3.436 1 96.12 90 ASP A O 1
ATOM 706 N N . VAL A 1 91 ? -1.581 -11.008 -5.195 1 97.19 91 VAL A N 1
ATOM 707 C CA . VAL A 1 91 ? -0.759 -12.008 -4.516 1 97.19 91 VAL A CA 1
ATOM 708 C C . VAL A 1 91 ? 0.694 -11.867 -4.961 1 97.19 91 VAL A C 1
ATOM 710 O O . VAL A 1 91 ? 0.97 -11.641 -6.141 1 97.19 91 VAL A O 1
ATOM 713 N N . SER A 1 92 ? 1.542 -11.953 -4.098 1 96.75 92 SER A N 1
ATOM 714 C CA . SER A 1 92 ? 2.965 -11.977 -4.426 1 96.75 92 SER A CA 1
ATOM 715 C C . SER A 1 92 ? 3.648 -13.203 -3.836 1 96.75 92 SER A C 1
ATOM 717 O O . SER A 1 92 ? 3.475 -13.508 -2.654 1 96.75 92 SER A O 1
ATOM 719 N N . ILE A 1 93 ? 4.426 -13.891 -4.59 1 96.5 93 ILE A N 1
ATOM 720 C CA . ILE A 1 93 ? 5.16 -15.07 -4.148 1 96.5 93 ILE A CA 1
ATOM 721 C C . ILE A 1 93 ? 6.656 -14.859 -4.363 1 96.5 93 ILE A C 1
ATOM 723 O O . ILE A 1 93 ? 7.098 -14.609 -5.488 1 96.5 93 ILE A O 1
ATOM 727 N N . ASP A 1 94 ? 7.367 -14.938 -3.311 1 94.75 94 ASP A N 1
ATOM 728 C CA . ASP A 1 94 ? 8.82 -14.828 -3.375 1 94.75 94 ASP A CA 1
ATOM 729 C C . ASP A 1 94 ? 9.453 -16.156 -3.785 1 94.75 94 ASP A C 1
ATOM 731 O O . ASP A 1 94 ? 9.281 -17.172 -3.104 1 94.75 94 ASP A O 1
ATOM 735 N N . VAL A 1 95 ? 10.281 -16.125 -4.898 1 93.88 95 VAL A N 1
ATOM 736 C CA . VAL A 1 95 ? 10.828 -17.391 -5.402 1 93.88 95 VAL A CA 1
ATOM 737 C C . VAL A 1 95 ? 12.352 -17.359 -5.328 1 93.88 95 VAL A C 1
ATOM 739 O O . VAL A 1 95 ? 13.031 -18.141 -5.996 1 93.88 95 VAL A O 1
ATOM 742 N N . LYS A 1 96 ? 12.875 -16.469 -4.555 1 91.75 96 LYS A N 1
ATOM 743 C CA . LYS A 1 96 ? 14.328 -16.375 -4.422 1 91.75 96 LYS A CA 1
ATOM 744 C C . LYS A 1 96 ? 14.93 -17.703 -3.992 1 91.75 96 LYS A C 1
ATOM 746 O O . LYS A 1 96 ? 15.859 -18.203 -4.625 1 91.75 96 LYS A O 1
ATOM 751 N N . ASP A 1 97 ? 14.391 -18.234 -2.904 1 92.38 97 ASP A N 1
ATOM 752 C CA . ASP A 1 97 ? 14.898 -19.5 -2.387 1 92.38 97 ASP A CA 1
ATOM 753 C C . ASP A 1 97 ? 14.734 -20.625 -3.416 1 92.38 97 ASP A C 1
ATOM 755 O O . ASP A 1 97 ? 15.594 -21.5 -3.523 1 92.38 97 ASP A O 1
ATOM 759 N N . LEU A 1 98 ? 13.656 -20.641 -4.09 1 93.75 98 LEU A N 1
ATOM 760 C CA . LEU A 1 98 ? 13.398 -21.641 -5.129 1 93.75 98 LEU A CA 1
ATOM 761 C C . LEU A 1 98 ? 14.461 -21.578 -6.215 1 93.75 98 LEU A C 1
ATOM 763 O O . LEU A 1 98 ? 14.961 -22.609 -6.656 1 93.75 98 LEU A O 1
ATOM 767 N N . LEU A 1 99 ? 14.805 -20.422 -6.637 1 91.94 99 LEU A N 1
ATOM 768 C CA . LEU A 1 99 ? 15.789 -20.234 -7.695 1 91.94 99 LEU A CA 1
ATOM 769 C C . LEU A 1 99 ? 17.172 -20.672 -7.23 1 91.94 99 LEU A C 1
ATOM 771 O O . LEU A 1 99 ? 17.906 -21.312 -7.977 1 91.94 99 LEU A O 1
ATOM 775 N N . VAL A 1 100 ? 17.484 -20.219 -5.953 1 90.06 100 VAL A N 1
ATOM 776 C CA . VAL A 1 100 ? 18.781 -20.578 -5.391 1 90.06 100 VAL A CA 1
ATOM 777 C C . VAL A 1 100 ? 18.922 -22.094 -5.359 1 90.06 100 VAL A C 1
ATOM 779 O O . VAL A 1 100 ? 19.938 -22.641 -5.809 1 90.06 100 VAL A O 1
ATOM 782 N N . GLU A 1 101 ? 17.938 -22.766 -4.898 1 92.88 101 GLU A N 1
ATOM 783 C CA . GLU A 1 101 ? 17.953 -24.219 -4.82 1 92.88 101 GLU A CA 1
ATOM 784 C C . GLU A 1 101 ? 17.969 -24.844 -6.215 1 92.88 101 GLU A C 1
ATOM 786 O O . GLU A 1 101 ? 18.672 -25.844 -6.449 1 92.88 101 GLU A O 1
ATOM 791 N N . GLY A 1 102 ? 17.25 -24.312 -7.094 1 92.12 102 GLY A N 1
ATOM 792 C CA . GLY A 1 102 ? 17.172 -24.844 -8.445 1 92.12 102 GLY A CA 1
ATOM 793 C C . GLY A 1 102 ? 18.469 -24.719 -9.219 1 92.12 102 GLY A C 1
ATOM 794 O O . GLY A 1 102 ? 18.828 -25.609 -9.984 1 92.12 102 GLY A O 1
ATOM 795 N N . VAL A 1 103 ? 19.078 -23.641 -9.062 1 88.25 103 VAL A N 1
ATOM 796 C CA . VAL A 1 103 ? 20.359 -23.438 -9.734 1 88.25 103 VAL A CA 1
ATOM 797 C C . VAL A 1 103 ? 21.391 -24.438 -9.195 1 88.25 103 VAL A C 1
ATOM 799 O O . VAL A 1 103 ? 22.188 -24.984 -9.953 1 88.25 103 VAL A O 1
ATOM 802 N N . ARG A 1 104 ? 21.359 -24.703 -7.914 1 91.12 104 ARG A N 1
ATOM 803 C CA . ARG A 1 104 ? 22.297 -25.609 -7.258 1 91.12 104 ARG A CA 1
ATOM 804 C C . ARG A 1 104 ? 22 -27.062 -7.633 1 91.12 104 ARG A C 1
ATOM 806 O O . ARG A 1 104 ? 22.922 -27.812 -7.969 1 91.12 104 ARG A O 1
ATOM 813 N N . LYS A 1 105 ? 20.734 -27.438 -7.684 1 93.06 105 LYS A N 1
ATOM 814 C CA . LYS A 1 105 ? 20.344 -28.844 -7.859 1 93.06 105 LYS A CA 1
ATOM 815 C C . LYS A 1 105 ? 19.891 -29.109 -9.297 1 93.06 105 LYS A C 1
ATOM 817 O O . LYS A 1 105 ? 19.75 -30.266 -9.695 1 93.06 105 LYS A O 1
ATOM 822 N N . GLY A 1 106 ? 19.641 -28.078 -10.031 1 92.5 106 GLY A N 1
ATOM 823 C CA . GLY A 1 106 ? 19.156 -28.234 -11.391 1 92.5 106 GLY A CA 1
ATOM 824 C C . GLY A 1 106 ? 17.656 -28.062 -11.5 1 92.5 106 GLY A C 1
ATOM 825 O O . GLY A 1 106 ? 17.141 -27.75 -12.578 1 92.5 106 GLY A O 1
ATOM 826 N N . TRP A 1 107 ? 17 -28.422 -10.438 1 94.38 107 TRP A N 1
ATOM 827 C CA . TRP A 1 107 ? 15.547 -28.281 -10.406 1 94.38 107 TRP A CA 1
ATOM 828 C C . TRP A 1 107 ? 15.062 -28.047 -8.977 1 94.38 107 TRP A C 1
ATOM 830 O O . TRP A 1 107 ? 15.734 -28.406 -8.016 1 94.38 107 TRP A O 1
ATOM 840 N N . SER A 1 108 ? 13.93 -27.344 -8.859 1 95.75 108 SER A N 1
ATOM 841 C CA . SER A 1 108 ? 13.266 -27.094 -7.582 1 95.75 108 SER A CA 1
ATOM 842 C C . SER A 1 108 ? 11.781 -26.797 -7.777 1 95.75 108 SER A C 1
ATOM 844 O O . SE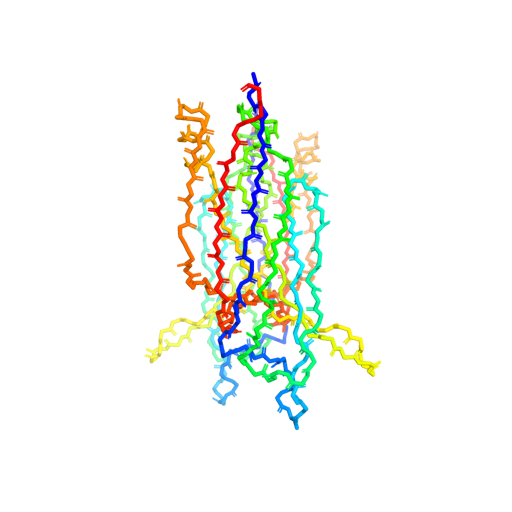R A 1 108 ? 11.344 -26.531 -8.898 1 95.75 108 SER A O 1
ATOM 846 N N . GLU A 1 109 ? 10.984 -27.016 -6.699 1 96.19 109 GLU A N 1
ATOM 847 C CA . GLU A 1 109 ? 9.555 -26.766 -6.844 1 96.19 109 GLU A CA 1
ATOM 848 C C . GLU A 1 109 ? 8.938 -26.312 -5.523 1 96.19 109 GLU A C 1
ATOM 850 O O . GLU A 1 109 ? 9.445 -26.641 -4.449 1 96.19 109 GLU A O 1
ATOM 855 N N . LEU A 1 110 ? 7.984 -25.516 -5.637 1 95.56 110 LEU A N 1
ATOM 856 C CA . LEU A 1 110 ? 7.031 -25.188 -4.582 1 95.56 110 LEU A CA 1
ATOM 857 C C . LEU A 1 110 ? 5.68 -25.844 -4.844 1 95.56 110 LEU A C 1
ATOM 859 O O . LEU A 1 110 ? 4.992 -25.5 -5.805 1 95.56 110 LEU A O 1
ATOM 863 N N . PRO A 1 111 ? 5.371 -26.844 -4.016 1 95.62 111 PRO A N 1
ATOM 864 C CA . PRO A 1 111 ? 4.082 -27.516 -4.238 1 95.62 111 PRO A CA 1
ATOM 865 C C . PRO A 1 111 ? 2.902 -26.547 -4.172 1 95.62 111 PRO A C 1
ATOM 867 O O . PRO A 1 111 ? 3.018 -25.469 -3.586 1 95.62 111 PRO A O 1
ATOM 870 N N . PRO A 1 112 ? 1.792 -26.953 -4.789 1 97.06 112 PRO A N 1
ATOM 871 C CA . PRO A 1 112 ? 0.597 -26.109 -4.77 1 97.06 112 PRO A CA 1
ATOM 872 C C . PRO A 1 112 ? 0.137 -25.766 -3.355 1 97.06 112 PRO A C 1
ATOM 874 O O . PRO A 1 112 ? 0.09 -26.641 -2.488 1 97.06 112 PRO A O 1
ATOM 877 N N . ARG A 1 113 ? -0.099 -24.5 -3.182 1 97.25 113 ARG A N 1
ATOM 878 C CA . ARG A 1 113 ? -0.632 -24 -1.917 1 97.25 113 ARG A CA 1
ATOM 879 C C . ARG A 1 113 ? -1.522 -22.781 -2.139 1 97.25 113 ARG A C 1
ATOM 881 O O . ARG A 1 113 ? -1.511 -22.188 -3.217 1 97.25 113 ARG A O 1
ATOM 888 N N . MET A 1 114 ? -2.275 -22.562 -1.08 1 97.69 114 MET A N 1
ATOM 889 C CA . MET A 1 114 ? -3.188 -21.422 -1.135 1 97.69 114 MET A CA 1
ATOM 890 C C . MET A 1 114 ? -2.479 -20.141 -0.729 1 97.69 114 MET A C 1
ATOM 892 O O . MET A 1 114 ? -1.747 -20.109 0.262 1 97.69 114 MET A O 1
ATOM 896 N N . TYR A 1 115 ? -2.635 -19.125 -1.542 1 97.94 115 TYR A N 1
ATOM 897 C CA . TYR A 1 115 ? -2.113 -17.797 -1.23 1 97.94 115 TYR A CA 1
ATOM 898 C C . TYR A 1 115 ? -3.242 -16.781 -1.093 1 97.94 115 TYR A C 1
ATOM 900 O O . TYR A 1 115 ? -4.176 -16.766 -1.9 1 97.94 115 TYR A O 1
ATOM 908 N N . GLN A 1 116 ? -3.137 -15.945 -0.107 1 97.19 116 GLN A N 1
ATOM 909 C CA . GLN A 1 116 ? -4.188 -14.969 0.166 1 97.19 116 GLN A CA 1
ATOM 910 C C . GLN A 1 116 ? -4.16 -13.836 -0.856 1 97.19 116 GLN A C 1
ATOM 912 O O . GLN A 1 116 ? -3.1 -13.289 -1.155 1 97.19 116 GLN A O 1
ATOM 917 N N . VAL A 1 117 ? -5.332 -13.578 -1.355 1 96.88 117 VAL A N 1
ATOM 918 C CA . VAL A 1 117 ? -5.523 -12.422 -2.232 1 96.88 117 VAL A CA 1
ATOM 919 C C . VAL A 1 117 ? -5.836 -11.188 -1.398 1 96.88 117 VAL A C 1
ATOM 921 O O . VAL A 1 117 ? -6.832 -11.148 -0.673 1 96.88 117 VAL A O 1
ATOM 924 N N . ILE A 1 118 ? -4.98 -10.18 -1.573 1 95.44 118 ILE A N 1
ATOM 925 C CA . ILE A 1 118 ? -5.137 -8.977 -0.769 1 95.44 118 ILE A CA 1
ATOM 926 C C . ILE A 1 118 ? -5.387 -7.773 -1.682 1 95.44 118 ILE A C 1
ATOM 928 O O . ILE A 1 118 ? -4.641 -7.551 -2.639 1 95.44 118 ILE A O 1
ATOM 932 N N . ALA A 1 119 ? -6.461 -7.062 -1.427 1 92.88 119 ALA A N 1
ATOM 933 C CA . ALA A 1 119 ? -6.75 -5.828 -2.146 1 92.88 119 ALA A CA 1
ATOM 934 C C . ALA A 1 119 ? -6.25 -4.609 -1.376 1 92.88 119 ALA A C 1
ATOM 936 O O . ALA A 1 119 ? -6.391 -4.543 -0.153 1 92.88 119 ALA A O 1
ATOM 937 N N . HIS A 1 120 ? -5.535 -3.818 -2.162 1 88.75 120 HIS A N 1
ATOM 938 C CA . HIS A 1 120 ? -5.109 -2.535 -1.619 1 88.75 120 HIS A CA 1
ATOM 939 C C . HIS A 1 120 ? -6.012 -1.405 -2.1 1 88.75 120 HIS A C 1
ATOM 941 O O . HIS A 1 120 ? -6.035 -1.088 -3.291 1 88.75 120 HIS A O 1
ATOM 947 N N . LYS A 1 121 ? -6.867 -0.927 -1.291 1 84.06 121 LYS A N 1
ATOM 948 C CA . LYS A 1 121 ? -7.75 0.174 -1.667 1 84.06 121 LYS A CA 1
ATOM 949 C C . LYS A 1 121 ? -7.324 1.475 -0.993 1 84.06 121 LYS A C 1
ATOM 951 O O . LYS A 1 121 ? -6.871 1.466 0.155 1 84.06 121 LYS A O 1
ATOM 956 N N . LEU A 1 122 ? -7.391 2.543 -1.843 1 87.44 122 LEU A N 1
ATOM 957 C CA . LEU A 1 122 ? -7.109 3.887 -1.347 1 87.44 122 LEU A CA 1
ATOM 958 C C . LEU A 1 122 ? -8.406 4.652 -1.091 1 87.44 122 LEU A C 1
ATOM 960 O O . LEU A 1 122 ? -9.281 4.707 -1.957 1 87.44 122 LEU A O 1
ATOM 964 N N . TYR A 1 123 ? -8.562 5.09 0.132 1 87.81 123 TYR A N 1
ATOM 965 C CA . TYR A 1 123 ? -9.734 5.879 0.486 1 87.81 123 TYR A CA 1
ATOM 966 C C . TYR A 1 123 ? -9.344 7.312 0.823 1 87.81 123 TYR A C 1
ATOM 968 O O . TYR A 1 123 ? -8.406 7.543 1.591 1 87.81 123 TYR A O 1
ATOM 976 N N . PHE A 1 124 ? -10.078 8.219 0.168 1 92.94 124 PHE A N 1
ATOM 977 C CA . PHE A 1 124 ? -9.953 9.617 0.562 1 92.94 124 PHE A CA 1
ATOM 978 C C . PHE A 1 124 ? -10.617 9.859 1.913 1 92.94 124 PHE A C 1
ATOM 980 O O . PHE A 1 124 ? -11.789 9.539 2.098 1 92.94 124 PHE A O 1
ATOM 987 N N . LYS A 1 125 ? -9.836 10.344 2.818 1 93.31 125 LYS A N 1
ATOM 988 C CA . LYS A 1 125 ? -10.352 10.484 4.18 1 93.31 125 LYS A CA 1
ATOM 989 C C . LYS A 1 125 ? -10.266 11.938 4.645 1 93.31 125 LYS A C 1
ATOM 991 O O . LYS A 1 125 ? -10.078 12.203 5.836 1 93.31 125 LYS A O 1
ATOM 996 N N . GLY A 1 126 ? -10.328 12.852 3.736 1 95.38 126 GLY A N 1
ATOM 997 C CA . GLY A 1 126 ? -10.258 14.258 4.086 1 95.38 126 GLY A CA 1
ATOM 998 C C . GLY A 1 126 ? -8.93 14.898 3.734 1 95.38 126 GLY A C 1
ATOM 999 O O . GLY A 1 126 ? -8.211 14.406 2.855 1 95.38 126 GLY A O 1
ATOM 1000 N N . GLU A 1 127 ? -8.766 16.062 4.312 1 97.12 127 GLU A N 1
ATOM 1001 C CA . GLU A 1 127 ? -7.535 16.812 4.055 1 97.12 127 GLU A CA 1
ATOM 1002 C C . GLU A 1 127 ? -6.992 17.438 5.336 1 97.12 127 GLU A C 1
ATOM 1004 O O . GLU A 1 127 ? -7.73 17.625 6.305 1 97.12 127 GLU A O 1
ATOM 1009 N N . ILE A 1 128 ? -5.723 17.688 5.273 1 97.69 128 ILE A N 1
ATOM 1010 C CA . ILE A 1 128 ? -5.125 18.469 6.348 1 97.69 128 ILE A CA 1
ATOM 1011 C C . ILE A 1 128 ? -4.359 19.656 5.754 1 97.69 128 ILE A C 1
ATOM 1013 O O . ILE A 1 128 ? -3.814 19.562 4.652 1 97.69 128 ILE A O 1
ATOM 1017 N N . GLU A 1 129 ? -4.352 20.734 6.469 1 98.25 129 GLU A N 1
ATOM 1018 C CA . GLU A 1 129 ? -3.625 21.938 6.09 1 98.25 129 GLU A CA 1
ATOM 1019 C C . GLU A 1 129 ? -2.262 22 6.77 1 98.25 129 GLU A C 1
ATOM 1021 O O . GLU A 1 129 ? -2.176 22 8 1 98.25 129 GLU A O 1
ATOM 1026 N N . VAL A 1 130 ? -1.211 22 5.906 1 98.25 130 VAL A N 1
ATOM 1027 C CA . VAL A 1 130 ? 0.137 21.953 6.465 1 98.25 130 VAL A CA 1
ATOM 1028 C C . VAL A 1 130 ? 1.029 22.969 5.75 1 98.25 130 VAL A C 1
ATOM 1030 O O . VAL A 1 130 ? 0.952 23.125 4.531 1 98.25 130 VAL A O 1
ATOM 1033 N N . GLY A 1 131 ? 1.803 23.672 6.512 1 97.81 131 GLY A N 1
ATOM 1034 C CA . GLY A 1 131 ? 2.918 24.484 6.035 1 97.81 131 GLY A CA 1
ATOM 1035 C C . GLY A 1 131 ? 4.266 23.953 6.496 1 97.81 131 GLY A C 1
ATOM 1036 O O . GLY A 1 131 ? 4.387 23.406 7.594 1 97.81 131 GLY A O 1
ATOM 1037 N N . VAL A 1 132 ? 5.246 24.125 5.629 1 97.88 132 VAL A N 1
ATOM 1038 C CA . VAL A 1 132 ? 6.578 23.656 5.996 1 97.88 132 VAL A CA 1
ATOM 1039 C C . VAL A 1 132 ? 7.613 24.734 5.695 1 97.88 132 VAL A C 1
ATOM 1041 O O . VAL A 1 132 ? 7.531 25.406 4.668 1 97.88 132 VAL A O 1
ATOM 1044 N N . SER A 1 133 ? 8.57 24.891 6.57 1 96.81 133 SER A N 1
ATOM 1045 C CA . SER A 1 133 ? 9.68 25.797 6.363 1 96.81 133 SER A CA 1
ATOM 1046 C C . SER A 1 133 ? 11.008 25.172 6.785 1 96.81 133 SER A C 1
ATOM 1048 O O . SER A 1 133 ? 11.023 24.25 7.598 1 96.81 133 SER A O 1
ATOM 1050 N N . PHE A 1 134 ? 12.039 25.609 6.148 1 95.75 134 PHE A N 1
ATOM 1051 C CA . PHE A 1 134 ? 13.383 25.141 6.453 1 95.75 134 PHE A CA 1
ATOM 1052 C C . PHE A 1 134 ? 14.328 26.328 6.688 1 95.75 134 PHE A C 1
ATOM 1054 O O . PHE A 1 134 ? 14.266 27.328 5.969 1 95.75 134 PHE A O 1
ATOM 1061 N N . LYS A 1 135 ? 15.133 26.203 7.762 1 94.81 135 LYS A N 1
ATOM 1062 C CA . LYS A 1 135 ? 16.172 27.188 8.062 1 94.81 135 LYS A CA 1
ATOM 1063 C C . LYS A 1 135 ? 17.516 26.5 8.281 1 94.81 135 LYS A C 1
ATOM 1065 O O . LYS A 1 135 ? 17.641 25.609 9.117 1 94.81 135 LYS A O 1
ATOM 1070 N N . ARG A 1 136 ? 18.516 26.859 7.469 1 91.94 136 ARG A N 1
ATOM 1071 C CA . ARG A 1 136 ? 19.844 26.281 7.605 1 91.94 136 ARG A CA 1
ATOM 1072 C C . ARG A 1 136 ? 20.484 26.703 8.93 1 91.94 136 ARG A C 1
ATOM 1074 O O . ARG A 1 136 ? 20.344 27.844 9.359 1 91.94 136 ARG A O 1
ATOM 1081 N N . GLN A 1 137 ? 21.031 25.562 9.555 1 83.69 137 GLN A N 1
ATOM 1082 C CA . GLN A 1 137 ? 21.75 25.891 10.773 1 83.69 137 GLN A CA 1
ATOM 1083 C C . GLN A 1 137 ? 23.234 26.109 10.484 1 83.69 137 GLN A C 1
ATOM 1085 O O . GLN A 1 137 ? 23.875 25.297 9.805 1 83.69 137 GLN A O 1
ATOM 1090 N N . GLY A 1 138 ? 23.875 27.156 10.836 1 69.62 138 GLY A N 1
ATOM 1091 C CA . GLY A 1 138 ? 25.266 27.562 10.727 1 69.62 138 GLY A CA 1
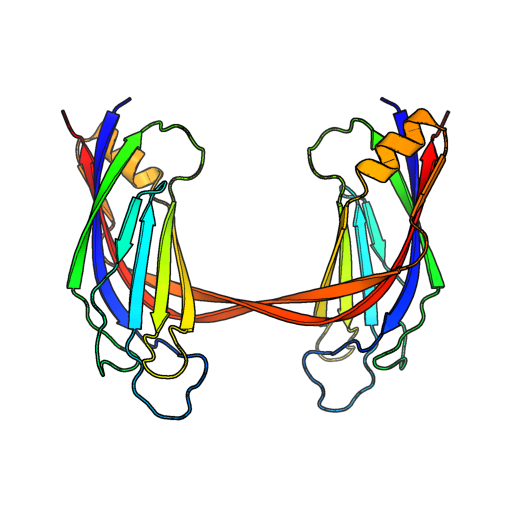ATOM 1092 C C . GLY A 1 138 ? 25.578 28.297 9.438 1 69.62 138 GLY A C 1
ATOM 1093 O O . GLY A 1 138 ? 24.781 28.281 8.5 1 69.62 138 GLY A O 1
ATOM 1094 N N . MET B 1 1 ? 27.875 18.938 4.281 1 64.75 1 MET B N 1
ATOM 1095 C CA . MET B 1 1 ? 26.562 18.547 4.793 1 64.75 1 MET B CA 1
ATOM 1096 C C . MET B 1 1 ? 25.922 19.703 5.566 1 64.75 1 MET B C 1
ATOM 1098 O O . MET B 1 1 ? 26.578 20.344 6.383 1 64.75 1 MET B O 1
ATOM 1102 N N . ALA B 1 2 ? 24.953 20.25 4.949 1 79.88 2 ALA B N 1
ATOM 1103 C CA . ALA B 1 2 ? 24.312 21.359 5.641 1 79.88 2 ALA B CA 1
ATOM 1104 C C . ALA B 1 2 ? 23.156 20.875 6.52 1 79.88 2 ALA B C 1
ATOM 1106 O O . ALA B 1 2 ? 22.469 19.906 6.176 1 79.88 2 ALA B O 1
ATOM 1107 N N . MET B 1 3 ? 23.328 21.297 7.785 1 85 3 MET B N 1
ATOM 1108 C CA . MET B 1 3 ? 22.266 20.984 8.727 1 85 3 MET B CA 1
ATOM 1109 C C . MET B 1 3 ? 21.297 22.156 8.883 1 85 3 MET B C 1
ATOM 1111 O O . MET B 1 3 ? 21.688 23.312 8.68 1 85 3 MET B O 1
ATOM 1115 N N . GLY B 1 4 ? 20.078 21.781 9.008 1 92.25 4 GLY B N 1
ATOM 1116 C CA . GLY B 1 4 ? 19.078 22.797 9.227 1 92.25 4 GLY B CA 1
ATOM 1117 C C . GLY B 1 4 ? 17.859 22.297 9.992 1 92.25 4 GLY B C 1
ATOM 1118 O O . GLY B 1 4 ? 17.859 21.156 10.469 1 92.25 4 GLY B O 1
ATOM 1119 N N . MET B 1 5 ? 17.047 23.266 10.32 1 94.56 5 MET B N 1
ATOM 1120 C CA . MET B 1 5 ? 15.828 22.938 11.055 1 94.56 5 MET B CA 1
ATOM 1121 C C . MET B 1 5 ? 14.609 23.016 10.141 1 94.56 5 MET B C 1
ATOM 1123 O O . MET B 1 5 ? 14.406 24 9.445 1 94.56 5 MET B O 1
ATOM 1127 N N . LEU B 1 6 ? 13.898 21.906 10.156 1 95.06 6 LEU B N 1
ATOM 1128 C CA . LEU B 1 6 ? 12.625 21.844 9.461 1 95.06 6 LEU B CA 1
ATOM 1129 C C . LEU B 1 6 ? 11.469 22.125 10.414 1 95.06 6 LEU B C 1
ATOM 1131 O O . LEU B 1 6 ? 11.352 21.5 11.469 1 95.06 6 LEU B O 1
ATOM 1135 N N . GLU B 1 7 ? 10.719 23.109 10.094 1 96.94 7 GLU B N 1
ATOM 1136 C CA . GLU B 1 7 ? 9.547 23.438 10.906 1 96.94 7 GLU B CA 1
ATOM 1137 C C . GLU B 1 7 ? 8.258 23.094 10.164 1 96.94 7 GLU B C 1
ATOM 1139 O O . GLU B 1 7 ? 8.031 23.578 9.055 1 96.94 7 GLU B O 1
ATOM 1144 N N . VAL B 1 8 ? 7.449 22.25 10.789 1 98 8 VAL B N 1
ATOM 1145 C CA . VAL B 1 8 ? 6.168 21.828 10.227 1 98 8 VAL B CA 1
ATOM 1146 C C . VAL B 1 8 ? 5.031 22.516 10.977 1 98 8 VAL B C 1
ATOM 1148 O O . VAL B 1 8 ? 4.926 22.406 12.203 1 98 8 VAL B O 1
ATOM 1151 N N . HIS B 1 9 ? 4.23 23.266 10.25 1 98.19 9 HIS B N 1
ATOM 1152 C CA . HIS B 1 9 ? 3.057 23.922 10.805 1 98.19 9 HIS B CA 1
ATOM 1153 C C . HIS B 1 9 ? 1.778 23.172 10.453 1 98.19 9 HIS B C 1
ATOM 1155 O O . HIS B 1 9 ? 1.321 23.219 9.305 1 98.19 9 HIS B O 1
ATOM 1161 N N . LEU B 1 10 ? 1.271 22.438 11.445 1 98.12 10 LEU B N 1
ATOM 1162 C CA . LEU B 1 10 ? -0.012 21.75 11.305 1 98.12 10 LEU B CA 1
ATOM 1163 C C . LEU B 1 10 ? -1.163 22.672 11.695 1 98.12 10 LEU B C 1
ATOM 1165 O O . LEU B 1 10 ? -1.346 22.984 12.875 1 98.12 10 LEU B O 1
ATOM 1169 N N . ILE B 1 11 ? -2.01 23.047 10.742 1 97.56 11 ILE B N 1
ATOM 1170 C CA . ILE B 1 11 ? -2.977 24.109 10.969 1 97.56 11 ILE B CA 1
ATOM 1171 C C . ILE B 1 11 ? -4.355 23.516 11.242 1 97.56 11 ILE B C 1
ATOM 1173 O O . ILE B 1 11 ? -4.918 23.688 12.32 1 97.56 11 ILE B O 1
ATOM 1177 N N . SER B 1 12 ? -4.895 22.766 10.273 1 96.88 12 SER B N 1
ATOM 1178 C CA . SER B 1 12 ? -6.258 22.281 10.43 1 96.88 12 SER B CA 1
ATOM 1179 C C . SER B 1 12 ? -6.512 21.062 9.547 1 96.88 12 SER B C 1
ATOM 1181 O O . SER B 1 12 ? -5.652 20.672 8.758 1 96.88 12 SER B O 1
ATOM 1183 N N . GLY B 1 13 ? -7.656 20.422 9.852 1 95.75 13 GLY B N 1
ATOM 1184 C CA . GLY B 1 13 ? -8.203 19.375 9 1 95.75 13 GLY B CA 1
ATOM 1185 C C . GLY B 1 13 ? -9.547 19.734 8.398 1 95.75 13 GLY B C 1
ATOM 1186 O O . GLY B 1 13 ? -10.25 20.609 8.914 1 95.75 13 GLY B O 1
ATOM 1187 N N . LYS B 1 14 ? -9.789 19.047 7.297 1 95.06 14 LYS B N 1
ATOM 1188 C CA . LYS B 1 14 ? -11.062 19.281 6.621 1 95.06 14 LYS B CA 1
ATOM 1189 C C . LYS B 1 14 ? -11.672 17.969 6.141 1 95.06 14 LYS B C 1
ATOM 1191 O O . LYS B 1 14 ? -11.047 17.234 5.375 1 95.06 14 LYS B O 1
ATOM 1196 N N . GLY B 1 15 ? -12.898 17.719 6.578 1 93.06 15 GLY B N 1
ATOM 1197 C CA . GLY B 1 15 ? -13.625 16.562 6.098 1 93.06 15 GLY B CA 1
ATOM 1198 C C . GLY B 1 15 ? -13.008 15.25 6.527 1 93.06 15 GLY B C 1
ATOM 1199 O O . GLY B 1 15 ? -13.008 14.281 5.766 1 93.06 15 GLY B O 1
ATOM 1200 N N . LEU B 1 16 ? -12.391 15.18 7.676 1 91.31 16 LEU B N 1
ATOM 1201 C CA . LEU B 1 16 ? -11.781 13.938 8.148 1 91.31 16 LEU B CA 1
ATOM 1202 C C . LEU B 1 16 ? -12.844 12.906 8.492 1 91.31 16 LEU B C 1
ATOM 1204 O O . LEU B 1 16 ? -13.844 13.219 9.133 1 91.31 16 LEU B O 1
ATOM 1208 N N . GLN B 1 17 ? -12.68 11.688 7.977 1 85.06 17 GLN B N 1
ATOM 1209 C CA . GLN B 1 17 ? -13.664 10.625 8.172 1 85.06 17 GLN B CA 1
ATOM 1210 C C . GLN B 1 17 ? -13.07 9.477 8.977 1 85.06 17 GLN B C 1
ATOM 1212 O O . GLN B 1 17 ? -12.008 8.945 8.625 1 85.06 17 GLN B O 1
ATOM 1217 N N . ALA B 1 18 ? -13.766 9.258 10.094 1 72.88 18 ALA B N 1
ATOM 1218 C CA . ALA B 1 18 ? -13.352 8.07 10.844 1 72.88 18 ALA B CA 1
ATOM 1219 C C . ALA B 1 18 ? -13.953 6.805 10.242 1 72.88 18 ALA B C 1
ATOM 1221 O O . ALA B 1 18 ? -14.852 6.871 9.398 1 72.88 18 ALA B O 1
ATOM 1222 N N . HIS B 1 19 ? -13.32 5.664 10.484 1 64.44 19 HIS B N 1
ATOM 1223 C CA . HIS B 1 19 ? -13.836 4.391 10 1 64.44 19 HIS B CA 1
ATOM 1224 C C . HIS B 1 19 ? -15.273 4.172 10.438 1 64.44 19 HIS B C 1
ATOM 1226 O O . HIS B 1 19 ? -16.078 3.58 9.711 1 64.44 19 HIS B O 1
ATOM 1232 N N . ASP B 1 20 ? -15.586 4.441 11.695 1 55.38 20 ASP B N 1
ATOM 1233 C CA . ASP B 1 20 ? -16.953 4.191 12.164 1 55.38 20 ASP B CA 1
ATOM 1234 C C . ASP B 1 20 ? -17.734 5.496 12.305 1 55.38 20 ASP B C 1
ATOM 1236 O O . ASP B 1 20 ? -17.547 6.234 13.273 1 55.38 20 ASP B O 1
ATOM 1240 N N . PRO B 1 21 ? -18.391 5.898 11.219 1 53.16 21 PRO B N 1
ATOM 1241 C CA . PRO B 1 21 ? -19.156 7.141 11.258 1 53.16 21 PRO B CA 1
ATOM 1242 C C . PRO B 1 21 ? -20.219 7.141 12.359 1 53.16 21 PRO B C 1
ATOM 1244 O O . PRO B 1 21 ? -20.938 8.133 12.523 1 53.16 21 PRO B O 1
ATOM 1247 N N . LEU B 1 22 ? -20.531 5.863 12.852 1 47.31 22 LEU B N 1
ATOM 1248 C CA . LEU B 1 22 ? -21.688 5.824 13.734 1 47.31 22 LEU B CA 1
ATOM 1249 C C . LEU B 1 22 ? -21.484 6.746 14.938 1 47.31 22 LEU B C 1
ATOM 1251 O O . LEU B 1 22 ? -20.719 6.426 15.852 1 47.31 22 LEU B O 1
ATOM 1255 N N . ASN B 1 23 ? -21.406 8.086 14.852 1 54.38 23 ASN B N 1
ATOM 1256 C CA . ASN B 1 23 ? -22.047 9.141 15.625 1 54.38 23 ASN B CA 1
ATOM 1257 C C . ASN B 1 23 ? -21.016 10.047 16.281 1 54.38 23 ASN B C 1
ATOM 1259 O O . ASN B 1 23 ? -21.375 11.055 16.906 1 54.38 23 ASN B O 1
ATOM 1263 N N . LYS B 1 24 ? -19.984 9.547 16.906 1 59.5 24 LYS B N 1
ATOM 1264 C CA . LYS B 1 24 ? -19.312 10.461 17.828 1 59.5 24 LYS B CA 1
ATOM 1265 C C . LYS B 1 24 ? -18.266 11.297 17.094 1 59.5 24 LYS B C 1
ATOM 1267 O O . LYS B 1 24 ? -17.703 10.859 16.094 1 59.5 24 LYS B O 1
ATOM 1272 N N . PRO B 1 25 ? -18.328 12.594 17.406 1 71 25 PRO B N 1
ATOM 1273 C CA . PRO B 1 25 ? -17.25 13.453 16.875 1 71 25 PRO B CA 1
ATOM 1274 C C . PRO B 1 25 ? -15.875 12.805 16.984 1 71 25 PRO B C 1
ATOM 1276 O O . PRO B 1 25 ? -15.609 12.055 17.922 1 71 25 PRO B O 1
ATOM 1279 N N . ILE B 1 26 ? -15.203 12.758 15.906 1 79.38 26 ILE B N 1
ATOM 1280 C CA . ILE B 1 26 ? -13.867 12.18 15.93 1 79.38 26 ILE B CA 1
ATOM 1281 C C . ILE B 1 26 ? -12.93 13.07 16.75 1 79.38 26 ILE B C 1
ATOM 1283 O O . ILE B 1 26 ? -13.148 14.281 16.828 1 79.38 26 ILE B O 1
ATOM 1287 N N . ASP B 1 27 ? -12.039 12.555 17.484 1 88.38 27 ASP B N 1
ATOM 1288 C CA . ASP B 1 27 ? -10.961 13.234 18.203 1 88.38 27 ASP B CA 1
ATOM 1289 C C . ASP B 1 27 ? -9.617 13.016 17.516 1 88.38 27 ASP B C 1
ATOM 1291 O O . ASP B 1 27 ? -8.766 12.289 18.031 1 88.38 27 ASP B O 1
ATOM 1295 N N . PRO B 1 28 ? -9.438 13.688 16.375 1 92.31 28 PRO B N 1
ATOM 1296 C CA . PRO B 1 28 ? -8.266 13.383 15.555 1 92.31 28 PRO B CA 1
ATOM 1297 C C . PRO B 1 28 ? -6.984 14.016 16.094 1 92.31 28 PRO B C 1
ATOM 1299 O O . PRO B 1 28 ? -7.027 15.102 16.672 1 92.31 28 PRO B O 1
ATOM 1302 N N . TYR B 1 29 ? -5.91 13.352 15.883 1 94.69 29 TYR B N 1
ATOM 1303 C CA . TYR B 1 29 ? -4.559 13.867 16.094 1 94.69 29 TYR B CA 1
ATOM 1304 C C . TYR B 1 29 ? -3.615 13.359 15.008 1 94.69 29 TYR B C 1
ATOM 1306 O O . TYR B 1 29 ? -3.959 12.445 14.25 1 94.69 29 TYR B O 1
ATOM 1314 N N . VAL B 1 30 ? -2.525 13.984 14.93 1 96.81 30 VAL B N 1
ATOM 1315 C CA . VAL B 1 30 ? -1.631 13.672 13.812 1 96.81 30 VAL B CA 1
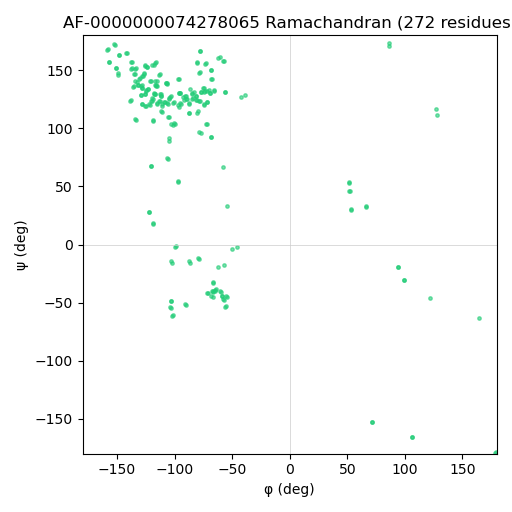ATOM 1316 C C . VAL B 1 30 ? -0.248 13.312 14.352 1 96.81 30 VAL B C 1
ATOM 1318 O O . VAL B 1 30 ? 0.293 14.008 15.211 1 96.81 30 VAL B O 1
ATOM 1321 N N . GLU B 1 31 ? 0.201 12.234 13.883 1 97.69 31 GLU B N 1
ATOM 1322 C CA . GLU B 1 31 ? 1.592 11.852 14.109 1 97.69 31 GLU B CA 1
ATOM 1323 C C . GLU B 1 31 ? 2.477 12.258 12.938 1 97.69 31 GLU B C 1
ATOM 1325 O O . GLU B 1 31 ? 2.168 11.953 11.781 1 97.69 31 GLU B O 1
ATOM 1330 N N . ILE B 1 32 ? 3.586 12.922 13.234 1 98 32 ILE B N 1
ATOM 1331 C CA . ILE B 1 32 ? 4.492 13.422 12.211 1 98 32 ILE B CA 1
ATOM 1332 C C . ILE B 1 32 ? 5.859 12.75 12.352 1 98 32 ILE B C 1
ATOM 1334 O O . ILE B 1 32 ? 6.395 12.656 13.461 1 98 32 ILE B O 1
ATOM 1338 N N . ASN B 1 33 ? 6.305 12.25 11.258 1 97.5 33 ASN B N 1
ATOM 1339 C CA . ASN B 1 33 ? 7.609 11.594 11.242 1 97.5 33 ASN B CA 1
ATOM 1340 C C . ASN B 1 33 ? 8.492 12.133 10.117 1 97.5 33 ASN B C 1
ATOM 1342 O O . ASN B 1 33 ? 8.047 12.266 8.977 1 97.5 33 ASN B O 1
ATOM 1346 N N . TYR B 1 34 ? 9.695 12.508 10.555 1 95.31 34 TYR B N 1
ATOM 1347 C CA . TYR B 1 34 ? 10.719 12.883 9.586 1 95.31 34 TYR B CA 1
ATOM 1348 C C . TYR B 1 34 ? 12.055 12.211 9.906 1 95.31 34 TYR B C 1
ATOM 1350 O O . TYR B 1 34 ? 12.703 12.555 10.898 1 95.31 34 TYR B O 1
ATOM 1358 N N . LYS B 1 35 ? 12.383 11.25 9.094 1 91.88 35 LYS B N 1
ATOM 1359 C CA . LYS B 1 35 ? 13.656 10.555 9.219 1 91.88 35 LYS B CA 1
ATOM 1360 C C . LYS B 1 35 ? 13.867 10.047 10.641 1 91.88 35 LYS B C 1
ATOM 1362 O O . LYS B 1 35 ? 14.93 10.258 11.234 1 91.88 35 LYS B O 1
ATOM 1367 N N . GLY B 1 36 ? 12.875 9.477 11.133 1 92.06 36 GLY B N 1
ATOM 1368 C CA . GLY B 1 36 ? 12.984 8.82 12.43 1 92.06 36 GLY B CA 1
ATOM 1369 C C . GLY B 1 36 ? 12.57 9.711 13.586 1 92.06 36 GLY B C 1
ATOM 1370 O O . GLY B 1 36 ? 12.344 9.227 14.695 1 92.06 36 GLY B O 1
ATOM 1371 N N . GLN B 1 37 ? 12.547 11.039 13.406 1 94.56 37 GLN B N 1
ATOM 1372 C CA . GLN B 1 37 ? 12.055 11.961 14.43 1 94.56 37 GLN B CA 1
ATOM 1373 C C . GLN B 1 37 ? 10.531 11.984 14.453 1 94.56 37 GLN B C 1
ATOM 1375 O O . GLN B 1 37 ? 9.898 12.289 13.438 1 94.56 37 GLN B O 1
ATOM 1380 N N . GLU B 1 38 ? 10.023 11.688 15.633 1 96.38 38 GLU B N 1
ATOM 1381 C CA . GLU B 1 38 ? 8.562 11.609 15.719 1 96.38 38 GLU B CA 1
ATOM 1382 C C . GLU B 1 38 ? 8.016 12.688 16.656 1 96.38 38 GLU B C 1
ATOM 1384 O O . GLU B 1 38 ? 8.609 12.969 17.703 1 96.38 38 GLU B O 1
ATOM 1389 N N . ARG B 1 39 ? 6.887 13.305 16.125 1 96.69 39 ARG B N 1
ATOM 1390 C CA . ARG B 1 39 ? 6.109 14.258 16.906 1 96.69 39 ARG B CA 1
ATOM 1391 C C . ARG B 1 39 ? 4.617 13.977 16.797 1 96.69 39 ARG B C 1
ATOM 1393 O O . ARG B 1 39 ? 4.16 13.398 15.805 1 96.69 39 ARG B O 1
ATOM 1400 N N . MET B 1 40 ? 3.926 14.336 17.797 1 95.75 40 MET B N 1
ATOM 1401 C CA . MET B 1 40 ? 2.48 14.125 17.812 1 95.75 40 MET B CA 1
ATOM 1402 C C . MET B 1 40 ? 1.744 15.406 18.172 1 95.75 40 MET B C 1
ATOM 1404 O O . MET B 1 40 ? 2.164 16.141 19.062 1 95.75 40 MET B O 1
ATOM 1408 N N . SER B 1 41 ? 0.726 15.602 17.438 1 95.94 41 SER B N 1
ATOM 1409 C CA . SER B 1 41 ? -0.104 16.766 17.75 1 95.94 41 SER B CA 1
ATOM 1410 C C . SER B 1 41 ? -1.002 16.484 18.953 1 95.94 41 SER B C 1
ATOM 1412 O O . SER B 1 41 ? -1.142 15.336 19.375 1 95.94 41 SER B O 1
ATOM 1414 N N . LYS B 1 42 ? -1.55 17.641 19.422 1 92.31 42 LYS B N 1
ATOM 1415 C CA . LYS B 1 42 ? -2.605 17.484 20.422 1 92.31 42 LYS B CA 1
ATOM 1416 C C . LYS B 1 42 ? -3.855 16.859 19.812 1 92.31 42 LYS B C 1
ATOM 1418 O O . LYS B 1 42 ? -4.09 16.984 18.609 1 92.31 42 LYS B O 1
ATOM 1423 N N . VAL B 1 43 ? -4.547 16.156 20.625 1 89.94 43 VAL B N 1
ATOM 1424 C CA . VAL B 1 43 ? -5.816 15.594 20.188 1 89.94 43 VAL B CA 1
ATOM 1425 C C . VAL B 1 43 ? -6.875 16.688 20.109 1 89.94 43 VAL B C 1
ATOM 1427 O O . VAL B 1 43 ? -7.098 17.406 21.078 1 89.94 43 VAL B O 1
ATOM 1430 N N . ALA B 1 44 ? -7.387 16.859 18.953 1 89.12 44 ALA B N 1
ATOM 1431 C CA . ALA B 1 44 ? -8.508 17.781 18.828 1 89.12 44 ALA B CA 1
ATOM 1432 C C . ALA B 1 44 ? -9.805 17.156 19.328 1 89.12 44 ALA B C 1
ATOM 1434 O O . ALA B 1 44 ? -10.492 16.453 18.578 1 89.12 44 ALA B O 1
ATOM 1435 N N . LYS B 1 45 ? -10.109 17.422 20.5 1 83.44 45 LYS B N 1
ATOM 1436 C CA . LYS B 1 45 ? -11.25 16.781 21.141 1 83.44 45 LYS B CA 1
ATOM 1437 C C . LYS B 1 45 ? -12.57 17.359 20.625 1 83.44 45 LYS B C 1
ATOM 1439 O O . LYS B 1 45 ? -12.703 18.578 20.484 1 83.44 45 LYS B O 1
ATOM 1444 N N . ASN B 1 46 ? -13.43 16.547 20.344 1 79.56 46 ASN B N 1
ATOM 1445 C CA . ASN B 1 46 ? -14.781 16.906 19.906 1 79.56 46 ASN B CA 1
ATOM 1446 C C . ASN B 1 46 ? -14.75 17.875 18.734 1 79.56 46 ASN B C 1
ATOM 1448 O O . ASN B 1 46 ? -15.609 18.75 18.625 1 79.56 46 ASN B O 1
ATOM 1452 N N . ALA B 1 47 ? -13.773 17.844 17.875 1 81.31 47 ALA B N 1
ATOM 1453 C CA . ALA B 1 47 ? -13.609 18.812 16.797 1 81.31 47 ALA B CA 1
ATOM 1454 C C . ALA B 1 47 ? -14.391 18.391 15.555 1 81.31 47 ALA B C 1
ATOM 1456 O O . ALA B 1 47 ? -14.695 19.219 14.703 1 81.31 47 ALA B O 1
ATOM 1457 N N . GLY B 1 48 ? -14.773 17.141 15.57 1 81.19 48 GLY B N 1
ATOM 1458 C CA . GLY B 1 48 ? -15.461 16.672 14.375 1 81.19 48 GLY B CA 1
ATOM 1459 C C . GLY B 1 48 ? -14.539 16.516 13.188 1 81.19 48 GLY B C 1
ATOM 1460 O O . GLY B 1 48 ? -13.344 16.266 13.352 1 81.19 48 GLY B O 1
ATOM 1461 N N . PRO B 1 49 ? -15.125 16.656 11.969 1 86.12 49 PRO B N 1
ATOM 1462 C CA . PRO B 1 49 ? -14.383 16.391 10.734 1 86.12 49 PRO B CA 1
ATOM 1463 C C . PRO B 1 49 ? -13.461 17.531 10.344 1 86.12 49 PRO B C 1
ATOM 1465 O O . PRO B 1 49 ? -12.617 17.391 9.453 1 86.12 49 PRO B O 1
ATOM 1468 N N . ASP B 1 50 ? -13.633 18.703 10.992 1 92.56 50 ASP B N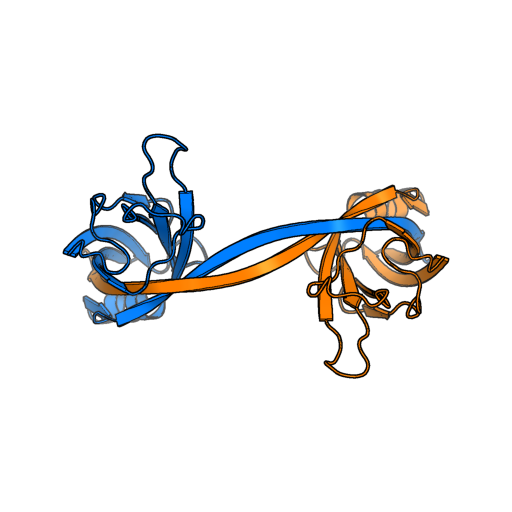 1
ATOM 1469 C CA . ASP B 1 50 ? -12.828 19.875 10.664 1 92.56 50 ASP B CA 1
ATOM 1470 C C . ASP B 1 50 ? -12.047 20.344 11.891 1 92.56 50 ASP B C 1
ATOM 1472 O O . ASP B 1 50 ? -12.203 21.5 12.328 1 92.56 50 ASP B O 1
ATOM 1476 N N . PRO B 1 51 ? -11.133 19.594 12.32 1 94.06 51 PRO B N 1
ATOM 1477 C CA . PRO B 1 51 ? -10.352 19.969 13.492 1 94.06 51 PRO B CA 1
ATOM 1478 C C . PRO B 1 51 ? -9.352 21.094 13.203 1 94.06 51 PRO B C 1
ATOM 1480 O O . PRO B 1 51 ? -8.945 21.266 12.047 1 94.06 51 PRO B O 1
ATOM 1483 N N . VAL B 1 52 ? -8.992 21.828 14.273 1 94.94 52 VAL B N 1
ATOM 1484 C CA . VAL B 1 52 ? -7.949 22.844 14.211 1 94.94 52 VAL B CA 1
ATOM 1485 C C . VAL B 1 52 ? -6.883 22.562 15.266 1 94.94 52 VAL B C 1
ATOM 1487 O O . VAL B 1 52 ? -7.188 22.469 16.453 1 94.94 52 VAL B O 1
ATOM 1490 N N . TRP B 1 53 ? -5.668 22.344 14.852 1 95.94 53 TRP B N 1
ATOM 1491 C CA . TRP B 1 53 ? -4.566 22.094 15.781 1 95.94 53 TRP B CA 1
ATOM 1492 C C . TRP B 1 53 ? -3.691 23.344 15.922 1 95.94 53 TRP B C 1
ATOM 1494 O O . TRP B 1 53 ? -3.396 23.781 17.031 1 95.94 53 TRP B O 1
ATOM 1504 N N . ASN B 1 54 ? -3.318 23.922 14.828 1 96.75 54 ASN B N 1
ATOM 1505 C CA . ASN B 1 54 ? -2.469 25.109 14.789 1 96.75 54 ASN B CA 1
ATOM 1506 C C . ASN B 1 54 ? -1.212 24.922 15.633 1 96.75 54 ASN B C 1
ATOM 1508 O O . ASN B 1 54 ? -0.925 25.75 16.516 1 96.75 54 ASN B O 1
ATOM 1512 N N . GLU B 1 55 ? -0.494 23.875 15.383 1 97.56 55 GLU B N 1
ATOM 1513 C CA . GLU B 1 55 ? 0.722 23.531 16.109 1 97.56 55 GLU B CA 1
ATOM 1514 C C . GLU B 1 55 ? 1.931 23.484 15.18 1 97.56 55 GLU B C 1
ATOM 1516 O O . GLU B 1 55 ? 1.795 23.203 13.984 1 97.56 55 GLU B O 1
ATOM 1521 N N . LYS B 1 56 ? 3.072 23.703 15.766 1 97.5 56 LYS B N 1
ATOM 1522 C CA . LYS B 1 56 ? 4.328 23.672 15.023 1 97.5 56 LYS B CA 1
ATOM 1523 C C . LYS B 1 56 ? 5.273 22.625 15.586 1 97.5 56 LYS B C 1
ATOM 1525 O O . LYS B 1 56 ? 5.367 22.453 16.797 1 97.5 56 LYS B O 1
ATOM 1530 N N . PHE B 1 57 ? 5.934 21.984 14.703 1 98.06 57 PHE B N 1
ATOM 1531 C CA . PHE B 1 57 ? 6.879 20.938 15.062 1 98.06 57 PHE B CA 1
ATOM 1532 C C . PHE B 1 57 ? 8.211 21.141 14.352 1 98.06 57 PHE B C 1
ATOM 1534 O O . PHE B 1 57 ? 8.25 21.516 13.18 1 98.06 57 PHE B O 1
ATOM 1541 N N . LYS B 1 58 ? 9.281 20.844 15.086 1 96.56 58 LYS B N 1
ATOM 1542 C CA . LYS B 1 58 ? 10.609 21.031 14.523 1 96.56 58 LYS B CA 1
ATOM 1543 C C . LYS B 1 58 ? 11.344 19.703 14.367 1 96.56 58 LYS B C 1
ATOM 1545 O O . LYS B 1 58 ? 11.25 18.844 15.242 1 96.56 58 LYS B O 1
ATOM 1550 N N . PHE B 1 59 ? 12.023 19.625 13.305 1 95.75 59 PHE B N 1
ATOM 1551 C CA . PHE B 1 59 ? 12.82 18.438 13 1 95.75 59 PHE B CA 1
ATOM 1552 C C . PHE B 1 59 ? 14.203 18.844 12.5 1 95.75 59 PHE B C 1
ATOM 1554 O O . PHE B 1 59 ? 14.352 19.828 11.773 1 95.75 59 PHE B O 1
ATOM 1561 N N . LEU B 1 60 ? 15.148 18.016 12.844 1 93 60 LEU B N 1
ATOM 1562 C CA . LEU B 1 60 ? 16.5 18.234 12.32 1 93 60 LEU B CA 1
ATOM 1563 C C . LEU B 1 60 ? 16.609 17.672 10.906 1 93 60 LEU B C 1
ATOM 1565 O O . LEU B 1 60 ? 16.172 16.547 10.633 1 93 60 LEU B O 1
ATOM 1569 N N . ALA B 1 61 ? 17.078 18.5 10.023 1 90.94 61 ALA B N 1
ATOM 1570 C CA . ALA B 1 61 ? 17.25 18.047 8.641 1 90.94 61 ALA B CA 1
ATOM 1571 C C . ALA B 1 61 ? 18.688 18.219 8.172 1 90.94 61 ALA B C 1
ATOM 1573 O O . ALA B 1 61 ? 19.328 19.219 8.484 1 90.94 61 ALA B O 1
ATOM 1574 N N . GLU B 1 62 ? 19.125 17.156 7.562 1 84.44 62 GLU B N 1
ATOM 1575 C CA . GLU B 1 62 ? 20.453 17.188 6.98 1 84.44 62 GLU B CA 1
ATOM 1576 C C . GLU B 1 62 ? 20.406 17.016 5.465 1 84.44 62 GLU B C 1
ATOM 1578 O O . GLU B 1 62 ? 19.609 16.219 4.953 1 84.44 62 GLU B O 1
ATOM 1583 N N . TYR B 1 63 ? 21.078 17.922 4.742 1 79.38 63 TYR B N 1
ATOM 1584 C CA . TYR B 1 63 ? 21.156 17.797 3.293 1 79.38 63 TYR B CA 1
ATOM 1585 C C . TYR B 1 63 ? 22.609 17.875 2.82 1 79.38 63 TYR B C 1
ATOM 1587 O O . TYR B 1 63 ? 23.375 18.719 3.283 1 79.38 63 TYR B O 1
ATOM 1595 N N . PRO B 1 64 ? 23.062 17.109 1.723 1 71.5 64 PRO B N 1
ATOM 1596 C CA . PRO B 1 64 ? 22.406 15.93 1.159 1 71.5 64 PRO B CA 1
ATOM 1597 C C . PRO B 1 64 ? 22.453 14.727 2.104 1 71.5 64 PRO B C 1
ATOM 1599 O O . PRO B 1 64 ? 23.469 14.461 2.729 1 71.5 64 PRO B O 1
ATOM 1602 N N . GLY B 1 65 ? 21.453 14.516 2.936 1 61.28 65 GLY B N 1
ATOM 1603 C CA . GLY B 1 65 ? 21.422 13.469 3.939 1 61.28 65 GLY B CA 1
ATOM 1604 C C . GLY B 1 65 ? 21.469 12.07 3.346 1 61.28 65 GLY B C 1
ATOM 1605 O O . GLY B 1 65 ? 21.469 11.914 2.123 1 61.28 65 GLY B O 1
ATOM 1606 N N . SER B 1 66 ? 21.891 11.219 4.418 1 58.75 66 SER B N 1
ATOM 1607 C CA . SER B 1 66 ? 21.938 9.781 4.16 1 58.75 66 SER B CA 1
ATOM 1608 C C . SER B 1 66 ? 20.531 9.195 4.066 1 58.75 66 SER B C 1
ATOM 1610 O O . SER B 1 66 ? 19.672 9.477 4.914 1 58.75 66 SER B O 1
ATOM 1612 N N . GLY B 1 67 ? 20.141 8.945 2.838 1 62.09 67 GLY B N 1
ATOM 1613 C CA . GLY B 1 67 ? 18.906 8.203 2.633 1 62.09 67 GLY B CA 1
ATOM 1614 C C . GLY B 1 67 ? 17.938 8.891 1.688 1 62.09 67 GLY B C 1
ATOM 1615 O O . GLY B 1 67 ? 18 10.117 1.519 1 62.09 67 GLY B O 1
ATOM 1616 N N . GLY B 1 68 ? 17.734 8.461 0.706 1 63.38 68 GLY B N 1
ATOM 1617 C CA . GLY B 1 68 ? 17 8.812 -0.495 1 63.38 68 GLY B CA 1
ATOM 1618 C C . GLY B 1 68 ? 15.602 9.344 -0.205 1 63.38 68 GLY B C 1
ATOM 1619 O O . GLY B 1 68 ? 14.945 9.883 -1.096 1 63.38 68 GLY B O 1
ATOM 1620 N N . ASP B 1 69 ? 15.133 9.406 1.102 1 78.62 69 ASP B N 1
ATOM 1621 C CA . ASP B 1 69 ? 13.719 9.773 1.173 1 78.62 69 ASP B CA 1
ATOM 1622 C C . ASP B 1 69 ? 13.531 11.078 1.948 1 78.62 69 ASP B C 1
ATOM 1624 O O . ASP B 1 69 ? 13.828 11.141 3.141 1 78.62 69 ASP B O 1
ATOM 1628 N N . PHE B 1 70 ? 13.227 12.219 1.365 1 90.62 70 PHE B N 1
ATOM 1629 C CA . PHE B 1 70 ? 12.953 13.523 1.949 1 90.62 70 PHE B CA 1
ATOM 1630 C C . PHE B 1 70 ? 11.453 13.742 2.092 1 90.62 70 PHE B C 1
ATOM 1632 O O . PHE B 1 70 ? 10.93 14.789 1.688 1 90.62 70 PHE B O 1
ATOM 1639 N N . LEU B 1 71 ? 10.844 12.75 2.77 1 94.94 71 LEU B N 1
ATOM 1640 C CA . LEU B 1 71 ? 9.398 12.812 2.949 1 94.94 71 LEU B CA 1
ATOM 1641 C C . LEU B 1 71 ? 9.039 13.047 4.414 1 94.94 71 LEU B C 1
ATOM 1643 O O . LEU B 1 71 ? 9.602 12.398 5.305 1 94.94 71 LEU B O 1
ATOM 1647 N N . ILE B 1 72 ? 8.25 14 4.68 1 96.81 72 ILE B N 1
ATOM 1648 C CA . ILE B 1 72 ? 7.582 14.102 5.973 1 96.81 72 ILE B CA 1
ATOM 1649 C C . ILE B 1 72 ? 6.316 13.25 5.965 1 96.81 72 ILE B C 1
ATOM 1651 O O . ILE B 1 72 ? 5.469 13.391 5.082 1 96.81 72 ILE B O 1
ATOM 1655 N N . LEU B 1 73 ? 6.23 12.422 6.879 1 97.44 73 LEU B N 1
ATOM 1656 C CA . LEU B 1 73 ? 5.082 11.523 6.953 1 97.44 73 LEU B CA 1
ATOM 1657 C C . LEU B 1 73 ? 4.105 11.977 8.039 1 97.44 73 LEU B C 1
ATOM 1659 O O . LEU B 1 73 ? 4.508 12.242 9.172 1 97.44 73 LEU B O 1
ATOM 1663 N N . PHE B 1 74 ? 2.85 12.117 7.633 1 97.94 74 PHE B N 1
ATOM 1664 C CA . PHE B 1 74 ? 1.767 12.445 8.555 1 97.94 74 PHE B CA 1
ATOM 1665 C C . PHE B 1 74 ? 0.798 11.273 8.688 1 97.94 74 PHE B C 1
ATOM 1667 O O . PHE B 1 74 ? 0.319 10.742 7.684 1 97.94 74 PHE B O 1
ATOM 1674 N N . LYS B 1 75 ? 0.636 10.875 9.828 1 96.44 75 LYS B N 1
ATOM 1675 C CA . LYS B 1 75 ? -0.361 9.852 10.133 1 96.44 75 LYS B CA 1
ATOM 1676 C C . LYS B 1 75 ? -1.515 10.438 10.945 1 96.44 75 LYS B C 1
ATOM 1678 O O . LYS B 1 75 ? -1.334 10.812 12.102 1 96.44 75 LYS B O 1
ATOM 1683 N N . VAL B 1 76 ? -2.646 10.469 10.383 1 95.62 76 VAL B N 1
ATOM 1684 C CA . VAL B 1 76 ? -3.828 11 11.062 1 95.62 76 VAL B CA 1
ATOM 1685 C C . VAL B 1 76 ? -4.539 9.875 11.805 1 95.62 76 VAL B C 1
ATOM 1687 O O . VAL B 1 76 ? -4.828 8.82 11.234 1 95.62 76 VAL B O 1
ATOM 1690 N N . MET B 1 77 ? -4.77 10.125 13.055 1 92.19 77 MET B N 1
ATOM 1691 C CA . MET B 1 77 ? -5.379 9.141 13.945 1 92.19 77 MET B CA 1
ATOM 1692 C C . MET B 1 77 ? -6.617 9.711 14.625 1 92.19 77 MET B C 1
ATOM 1694 O O . MET B 1 77 ? -6.773 10.93 14.711 1 92.19 77 MET B O 1
ATOM 1698 N N . ASP B 1 78 ? -7.469 8.766 14.961 1 88.94 78 ASP B N 1
ATOM 1699 C CA . ASP B 1 78 ? -8.625 9.109 15.781 1 88.94 78 ASP B CA 1
ATOM 1700 C C . ASP B 1 78 ? -8.5 8.508 17.188 1 88.94 78 ASP B C 1
ATOM 1702 O O . ASP B 1 78 ? -8.344 7.289 17.328 1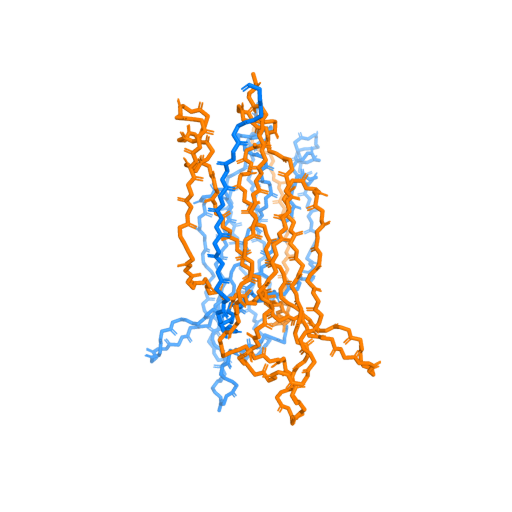 88.94 78 ASP B O 1
ATOM 1706 N N . HIS B 1 79 ? -8.492 9.422 18.125 1 86.06 79 HIS B N 1
ATOM 1707 C CA . HIS B 1 79 ? -8.375 8.961 19.5 1 86.06 79 HIS B CA 1
ATOM 1708 C C . HIS B 1 79 ? -9.711 8.469 20.047 1 86.06 79 HIS B C 1
ATOM 1710 O O . HIS B 1 79 ? -10.719 9.18 19.969 1 86.06 79 HIS B O 1
ATOM 1716 N N . ASP B 1 80 ? -9.719 7.133 20.328 1 77.06 80 ASP B N 1
ATOM 1717 C CA . ASP B 1 80 ? -10.914 6.566 20.938 1 77.06 80 ASP B CA 1
ATOM 1718 C C . ASP B 1 80 ? -10.578 5.938 22.297 1 77.06 80 ASP B C 1
ATOM 1720 O O . ASP B 1 80 ? -9.648 5.137 22.406 1 77.06 80 ASP B O 1
ATOM 1724 N N . VAL B 1 81 ? -11.227 6.363 23.312 1 70.44 81 VAL B N 1
ATOM 1725 C CA . VAL B 1 81 ? -10.984 5.895 24.672 1 70.44 81 VAL B CA 1
ATOM 1726 C C . VAL B 1 81 ? -11.375 4.422 24.797 1 70.44 81 VAL B C 1
ATOM 1728 O O . VAL B 1 81 ? -10.68 3.639 25.453 1 70.44 81 VAL B O 1
ATOM 1731 N N . ILE B 1 82 ? -12.336 3.992 24.094 1 68.62 82 ILE B N 1
ATOM 1732 C CA . ILE B 1 82 ? -12.891 2.66 24.297 1 68.62 82 ILE B CA 1
ATOM 1733 C C . ILE B 1 82 ? -12.172 1.655 23.391 1 68.62 82 ILE B C 1
ATOM 1735 O O . ILE B 1 82 ? -11.672 0.637 23.875 1 68.62 82 ILE B O 1
ATOM 1739 N N . ASP B 1 83 ? -12.055 1.885 22.125 1 65.69 83 ASP B N 1
ATOM 1740 C CA . ASP B 1 83 ? -11.625 0.889 21.141 1 65.69 83 ASP B CA 1
ATOM 1741 C C . ASP B 1 83 ? -10.148 1.057 20.797 1 65.69 83 ASP B C 1
ATOM 1743 O O . ASP B 1 83 ? -9.547 0.185 20.172 1 65.69 83 ASP B O 1
ATOM 1747 N N . GLY B 1 84 ? -9.578 2.174 21.5 1 76.25 84 GLY B N 1
ATOM 1748 C CA . GLY B 1 84 ? -8.211 2.457 21.094 1 76.25 84 GLY B CA 1
ATOM 1749 C C . GLY B 1 84 ? -8.117 3.361 19.875 1 76.25 84 GLY B C 1
ATOM 1750 O O . GLY B 1 84 ? -9.117 3.605 19.203 1 76.25 84 GLY B O 1
ATOM 1751 N N . ASP B 1 85 ? -7.035 3.791 19.547 1 80.88 85 ASP B N 1
ATOM 1752 C CA . ASP B 1 85 ? -6.797 4.715 18.438 1 80.88 85 ASP B CA 1
ATOM 1753 C C . ASP B 1 85 ? -7.023 4.027 17.094 1 80.88 85 ASP B C 1
ATOM 1755 O O . ASP B 1 85 ? -6.68 2.857 16.922 1 80.88 85 ASP B O 1
ATOM 1759 N N . ASP B 1 86 ? -7.781 4.805 16.328 1 85.31 86 ASP B N 1
ATOM 1760 C CA . ASP B 1 86 ? -8.062 4.293 14.992 1 85.31 86 ASP B CA 1
ATOM 1761 C C . ASP B 1 86 ? -7.285 5.066 13.93 1 85.31 86 ASP B C 1
ATOM 1763 O O . ASP B 1 86 ? -7.211 6.297 13.977 1 85.31 86 ASP B O 1
ATOM 1767 N N . TYR B 1 87 ? -6.844 4.336 13.086 1 89.38 87 TYR B N 1
ATOM 1768 C CA . TYR B 1 87 ? -6.137 4.906 11.945 1 89.38 87 TYR B CA 1
ATOM 1769 C C . TYR B 1 87 ? -7.113 5.5 10.938 1 89.38 87 TYR B C 1
ATOM 1771 O O . TYR B 1 87 ? -8.094 4.859 10.562 1 89.38 87 TYR B O 1
ATOM 1779 N N . ILE B 1 88 ? -6.797 6.742 10.531 1 89.69 88 ILE B N 1
ATOM 1780 C CA . ILE B 1 88 ? -7.648 7.406 9.547 1 89.69 88 ILE B CA 1
ATOM 1781 C C . ILE B 1 88 ? -6.973 7.379 8.18 1 89.69 88 ILE B C 1
ATOM 1783 O O . ILE B 1 88 ? -7.562 6.93 7.199 1 89.69 88 ILE B O 1
ATOM 1787 N N . GLY B 1 89 ? -5.73 7.867 8.109 1 94.69 89 GLY B N 1
ATOM 1788 C CA . GLY B 1 89 ? -5.02 7.918 6.844 1 94.69 89 GLY B CA 1
ATOM 1789 C C . GLY B 1 89 ? -3.643 8.539 6.953 1 94.69 89 GLY B C 1
ATOM 1790 O O . GLY B 1 89 ? -3.225 8.945 8.039 1 94.69 89 GLY B O 1
ATOM 1791 N N . ASP B 1 90 ? -3.037 8.578 5.75 1 96.19 90 ASP B N 1
ATOM 1792 C CA . ASP B 1 90 ? -1.667 9.078 5.699 1 96.19 90 ASP B CA 1
ATOM 1793 C C . ASP B 1 90 ? -1.546 10.242 4.723 1 96.19 90 ASP B C 1
ATOM 1795 O O . ASP B 1 90 ? -2.357 10.383 3.805 1 96.19 90 ASP B O 1
ATOM 1799 N N . VAL B 1 91 ? -0.567 11.102 5 1 97.25 91 VAL B N 1
ATOM 1800 C CA . VAL B 1 91 ? -0.109 12.148 4.09 1 97.25 91 VAL B CA 1
ATOM 1801 C C . VAL B 1 91 ? 1.415 12.125 4.004 1 97.25 91 VAL B C 1
ATOM 1803 O O . VAL B 1 91 ? 2.098 11.938 5.012 1 97.25 91 VAL B O 1
ATOM 1806 N N . SER B 1 92 ? 1.897 12.25 2.895 1 96.75 92 SER B N 1
ATOM 1807 C CA . SER B 1 92 ? 3.34 12.383 2.709 1 96.75 92 SER B CA 1
ATOM 1808 C C . SER B 1 92 ? 3.684 13.648 1.929 1 96.75 92 SER B C 1
ATOM 1810 O O . SER B 1 92 ? 3.094 13.914 0.88 1 96.75 92 SER B O 1
ATOM 1812 N N . ILE B 1 93 ? 4.621 14.422 2.377 1 96.44 93 ILE B N 1
ATOM 1813 C CA . ILE B 1 93 ? 5.062 15.648 1.721 1 96.44 93 ILE B CA 1
ATOM 1814 C C . ILE B 1 93 ? 6.555 15.555 1.396 1 96.44 93 ILE B C 1
ATOM 1816 O O . ILE B 1 93 ? 7.379 15.359 2.293 1 96.44 93 ILE B O 1
ATOM 1820 N N . ASP B 1 94 ? 6.84 15.656 0.166 1 94.75 94 ASP B N 1
ATOM 1821 C CA . ASP B 1 94 ? 8.227 15.664 -0.284 1 94.75 94 ASP B CA 1
ATOM 1822 C C . ASP B 1 94 ? 8.859 17.047 -0.103 1 94.75 94 ASP B C 1
ATOM 1824 O O . ASP B 1 94 ? 8.383 18.031 -0.667 1 94.75 94 ASP B O 1
ATOM 1828 N N . VAL B 1 95 ? 10.031 17.094 0.647 1 93.81 95 VAL B N 1
ATOM 1829 C CA . VAL B 1 95 ? 10.625 18.391 0.945 1 93.81 95 VAL B CA 1
ATOM 1830 C C . VAL B 1 95 ? 12.023 18.469 0.341 1 93.81 95 VAL B C 1
ATOM 1832 O O . VAL B 1 95 ? 12.828 19.312 0.738 1 93.81 95 VAL B O 1
ATOM 1835 N N . LYS B 1 96 ? 12.297 17.625 -0.581 1 91.81 96 LYS B N 1
ATOM 1836 C CA . LYS B 1 96 ? 13.609 17.625 -1.217 1 91.81 96 LYS B CA 1
ATOM 1837 C C . LYS B 1 96 ? 13.922 19 -1.812 1 91.81 96 LYS B C 1
ATOM 1839 O O . LYS B 1 96 ? 14.977 19.578 -1.536 1 91.81 96 LYS B O 1
ATOM 1844 N N . ASP B 1 97 ? 13.008 19.469 -2.639 1 92.31 97 ASP B N 1
ATOM 1845 C CA . ASP B 1 97 ? 13.195 20.766 -3.283 1 92.31 97 ASP B CA 1
ATOM 1846 C C . ASP B 1 97 ? 13.32 21.875 -2.248 1 92.31 97 ASP B C 1
ATOM 1848 O O . ASP B 1 97 ? 14.094 22.828 -2.436 1 92.31 97 ASP B O 1
ATOM 1852 N N . LEU B 1 98 ? 12.547 21.828 -1.238 1 93.62 98 LEU B N 1
ATOM 1853 C CA . LEU B 1 98 ? 12.594 22.812 -0.161 1 93.62 98 LEU B CA 1
ATOM 1854 C C . LEU B 1 98 ? 13.977 22.844 0.479 1 93.62 98 LEU B C 1
ATOM 1856 O O . LEU B 1 98 ? 14.523 23.922 0.731 1 93.62 98 LEU B O 1
ATOM 1860 N N . LEU B 1 99 ? 14.539 21.719 0.741 1 91.94 99 LEU B N 1
ATOM 1861 C CA . LEU B 1 99 ? 15.844 21.641 1.384 1 91.94 99 LEU B CA 1
ATOM 1862 C C . LEU B 1 99 ? 16.938 22.156 0.465 1 91.94 99 LEU B C 1
ATOM 1864 O O . LEU B 1 99 ? 17.844 22.875 0.912 1 91.94 99 LEU B O 1
ATOM 1868 N N . VAL B 1 100 ? 16.828 21.703 -0.835 1 90.06 100 VAL B N 1
ATOM 1869 C CA . VAL B 1 100 ? 17.812 22.156 -1.811 1 90.06 100 VAL B CA 1
ATOM 1870 C C . VAL B 1 100 ? 17.812 23.688 -1.868 1 90.06 100 VAL B C 1
ATOM 1872 O O . VAL B 1 100 ? 18.875 24.312 -1.792 1 90.06 100 VAL B O 1
ATOM 1875 N N . GLU B 1 101 ? 16.672 24.281 -1.968 1 92.75 101 GLU B N 1
ATOM 1876 C CA . GLU B 1 101 ? 16.547 25.734 -2.02 1 92.75 101 GLU B CA 1
ATOM 1877 C C . GLU B 1 101 ? 17 26.375 -0.714 1 92.75 101 GLU B C 1
ATOM 1879 O O . GLU B 1 101 ? 17.656 27.406 -0.726 1 92.75 101 GLU B O 1
ATOM 1884 N N . GLY B 1 102 ? 16.672 25.797 0.363 1 92.12 102 GLY B N 1
ATOM 1885 C CA . GLY B 1 102 ? 17.031 26.344 1.664 1 92.12 102 GLY B CA 1
ATOM 1886 C C . GLY B 1 102 ? 18.531 26.312 1.93 1 92.12 102 GLY B C 1
ATOM 1887 O O . GLY B 1 102 ? 19.078 27.25 2.523 1 92.12 102 GLY B O 1
ATOM 1888 N N . VAL B 1 103 ? 19.141 25.297 1.553 1 88.25 103 VAL B N 1
ATOM 1889 C CA . VAL B 1 103 ? 20.594 25.203 1.733 1 88.25 103 VAL B CA 1
ATOM 1890 C C . VAL B 1 103 ? 21.281 26.266 0.884 1 88.25 103 VAL B C 1
ATOM 1892 O O . VAL B 1 103 ? 22.266 26.875 1.322 1 88.25 103 VAL B O 1
ATOM 1895 N N . ARG B 1 104 ? 20.797 26.5 -0.299 1 91 104 ARG B N 1
ATOM 1896 C CA . ARG B 1 104 ? 21.375 27.469 -1.227 1 91 104 ARG B CA 1
ATOM 1897 C C . ARG B 1 104 ? 21.125 28.906 -0.754 1 91 104 ARG B C 1
ATOM 1899 O O . ARG B 1 104 ? 22.031 29.734 -0.75 1 91 104 ARG B O 1
ATOM 1906 N N . LYS B 1 105 ? 19.922 29.188 -0.257 1 93 105 LYS B N 1
ATOM 1907 C CA . LYS B 1 105 ? 19.5 30.547 0.068 1 93 105 LYS B CA 1
ATOM 1908 C C . LYS B 1 105 ? 19.578 30.797 1.571 1 93 105 LYS B C 1
ATOM 1910 O O . LYS B 1 105 ? 19.484 31.953 2.018 1 93 105 LYS B O 1
ATOM 1915 N N . GLY B 1 106 ? 19.672 29.766 2.334 1 92.44 106 GLY B N 1
ATOM 1916 C CA . GLY B 1 106 ? 19.688 29.906 3.781 1 92.44 106 GLY B CA 1
ATOM 1917 C C . GLY B 1 106 ? 18.328 29.625 4.41 1 92.44 106 GLY B C 1
ATOM 1918 O O . GLY B 1 106 ? 18.25 29.297 5.598 1 92.44 106 GLY B O 1
ATOM 1919 N N . TRP B 1 107 ? 17.328 29.922 3.639 1 94.38 107 TRP B N 1
ATOM 1920 C CA . TRP B 1 107 ? 15.961 29.672 4.109 1 94.38 107 TRP B CA 1
ATOM 1921 C C . TRP B 1 107 ? 15.023 29.391 2.943 1 94.38 107 TRP B C 1
ATOM 1923 O O . TRP B 1 107 ? 15.289 29.797 1.81 1 94.38 107 TRP B O 1
ATOM 1933 N N . SER B 1 108 ? 13.969 28.609 3.215 1 95.75 108 SER B N 1
ATOM 1934 C CA . SER B 1 108 ? 12.93 28.281 2.248 1 95.75 108 SER B CA 1
ATOM 1935 C C . SER B 1 108 ? 11.633 27.891 2.947 1 95.75 108 SER B C 1
ATOM 1937 O O . SER B 1 108 ? 11.625 27.594 4.145 1 95.75 108 SER B O 1
ATOM 1939 N N . GLU B 1 109 ? 10.492 28.031 2.225 1 96.19 109 GLU B N 1
ATOM 1940 C CA . GLU B 1 109 ? 9.227 27.688 2.857 1 96.19 109 GLU B CA 1
ATOM 1941 C C . GLU B 1 109 ? 8.219 27.172 1.831 1 96.19 109 GLU B C 1
ATOM 1943 O O . GLU B 1 109 ? 8.289 27.516 0.651 1 96.19 109 GLU B O 1
ATOM 1948 N N . LEU B 1 110 ? 7.438 26.281 2.268 1 95.56 110 LEU B N 1
ATOM 1949 C CA . LEU B 1 110 ? 6.207 25.875 1.606 1 95.56 110 LEU B CA 1
ATOM 1950 C C . LEU B 1 110 ? 4.984 26.438 2.328 1 95.56 110 LEU B C 1
ATOM 1952 O O . LEU B 1 110 ? 4.707 26.062 3.469 1 95.56 110 LEU B O 1
ATOM 1956 N N . PRO B 1 111 ? 4.324 27.406 1.668 1 95.56 111 PRO B N 1
ATOM 1957 C CA . PRO B 1 111 ? 3.146 27.969 2.33 1 95.56 111 PRO B CA 1
ATOM 1958 C C . PRO B 1 111 ? 2.096 26.906 2.668 1 95.56 111 PRO B C 1
ATOM 1960 O O . PRO B 1 111 ? 2.082 25.828 2.068 1 95.56 111 PRO B O 1
ATOM 1963 N N . PRO B 1 112 ? 1.242 27.25 3.646 1 96.94 112 PRO B N 1
ATOM 1964 C CA . PRO B 1 112 ? 0.184 26.312 4.035 1 96.94 112 PRO B CA 1
ATOM 1965 C C . PRO B 1 112 ? -0.711 25.906 2.863 1 96.94 112 PRO B C 1
ATOM 1967 O O . PRO B 1 112 ? -1.121 26.766 2.076 1 96.94 112 PRO B O 1
ATOM 1970 N N . ARG B 1 113 ? -0.893 24.641 2.777 1 97.19 113 ARG B N 1
ATOM 1971 C CA . ARG B 1 113 ? -1.792 24.094 1.77 1 97.19 113 ARG B CA 1
ATOM 1972 C C . ARG B 1 113 ? -2.457 22.812 2.27 1 97.19 113 ARG B C 1
ATOM 1974 O O . ARG B 1 113 ? -2.029 22.234 3.271 1 97.19 113 ARG B O 1
ATOM 1981 N N . MET B 1 114 ? -3.51 22.516 1.535 1 97.62 114 MET B N 1
ATOM 1982 C CA . MET B 1 114 ? -4.262 21.312 1.889 1 97.62 114 MET B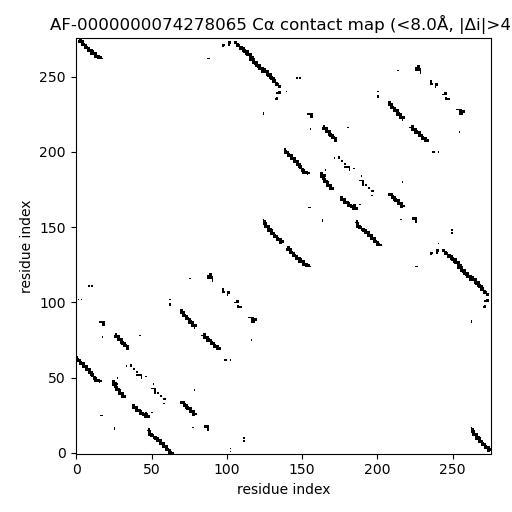 CA 1
ATOM 1983 C C . MET B 1 114 ? -3.645 20.078 1.243 1 97.62 114 MET B C 1
ATOM 1985 O O . MET B 1 114 ? -3.311 20.094 0.058 1 97.62 114 MET B O 1
ATOM 1989 N N . TYR B 1 115 ? -3.42 19.062 2.057 1 97.94 115 TYR B N 1
ATOM 1990 C CA . TYR B 1 115 ? -2.943 17.781 1.565 1 97.94 115 TYR B CA 1
ATOM 1991 C C . TYR B 1 115 ? -3.973 16.672 1.817 1 97.94 115 TYR B C 1
ATOM 1993 O O . TYR B 1 115 ? -4.562 16.609 2.896 1 97.94 115 TYR B O 1
ATOM 2001 N N . GLN B 1 116 ? -4.156 15.852 0.836 1 97.12 116 GLN B N 1
ATOM 2002 C CA . GLN B 1 116 ? -5.156 14.789 0.932 1 97.12 116 GLN B CA 1
ATOM 2003 C C . GLN B 1 116 ? -4.695 13.68 1.867 1 97.12 116 GLN B C 1
ATOM 2005 O O . GLN B 1 116 ? -3.553 13.219 1.779 1 97.12 116 GLN B O 1
ATOM 2010 N N . VAL B 1 117 ? -5.602 13.328 2.74 1 96.88 117 VAL B N 1
ATOM 2011 C CA . VAL B 1 117 ? -5.395 12.172 3.613 1 96.88 117 VAL B CA 1
ATOM 2012 C C . VAL B 1 117 ? -5.883 10.906 2.922 1 96.88 117 VAL B C 1
ATOM 2014 O O . VAL B 1 117 ? -7.062 10.781 2.592 1 96.88 117 VAL B O 1
ATOM 2017 N N . ILE B 1 118 ? -4.93 9.984 2.77 1 95.31 118 ILE B N 1
ATOM 2018 C CA . ILE B 1 118 ? -5.262 8.758 2.053 1 95.31 118 ILE B CA 1
ATOM 2019 C C . ILE B 1 118 ? -5.086 7.555 2.98 1 95.31 118 ILE B C 1
ATOM 2021 O O . ILE B 1 118 ? -4.043 7.402 3.615 1 95.31 118 ILE B O 1
ATOM 2025 N N . ALA B 1 119 ? -6.156 6.762 3.102 1 92.88 119 ALA B N 1
ATOM 2026 C CA . ALA B 1 119 ? -6.082 5.52 3.861 1 92.88 119 ALA B CA 1
ATOM 2027 C C . ALA B 1 119 ? -5.793 4.332 2.945 1 92.88 119 ALA B C 1
ATOM 2029 O O . ALA B 1 119 ? -6.348 4.238 1.849 1 92.88 119 ALA B O 1
ATOM 2030 N N . HIS B 1 120 ? -4.785 3.592 3.42 1 88.56 120 HIS B N 1
ATOM 2031 C CA . HIS B 1 120 ? -4.488 2.334 2.744 1 88.56 120 HIS B CA 1
ATOM 2032 C C . HIS B 1 120 ? -5.078 1.148 3.5 1 88.56 120 HIS B C 1
ATOM 2034 O O . HIS B 1 120 ? -4.66 0.849 4.621 1 88.56 120 HIS B O 1
ATOM 2040 N N . LYS B 1 121 ? -6.125 0.61 3.025 1 84.12 121 LYS B N 1
ATOM 2041 C CA . LYS B 1 121 ? -6.738 -0.543 3.68 1 84.12 121 LYS B CA 1
ATOM 2042 C C . LYS B 1 121 ? -6.484 -1.823 2.887 1 84.12 121 LYS B C 1
ATOM 2044 O O . LYS B 1 121 ? -6.477 -1.805 1.654 1 84.12 121 LYS B O 1
ATOM 2049 N N . LEU B 1 122 ? -6.188 -2.889 3.699 1 87.25 122 LEU B N 1
ATOM 2050 C CA . LEU B 1 122 ? -6.004 -4.215 3.123 1 87.25 122 LEU B CA 1
ATOM 2051 C C . LEU B 1 122 ? -7.246 -5.074 3.324 1 87.25 122 LEU B C 1
ATOM 2053 O O . LEU B 1 122 ? -7.758 -5.184 4.441 1 87.25 122 LEU B O 1
ATOM 2057 N N . TYR B 1 123 ? -7.793 -5.527 2.217 1 87.94 123 TYR B N 1
ATOM 2058 C CA . TYR B 1 123 ? -8.953 -6.41 2.283 1 87.94 123 TYR B CA 1
ATOM 2059 C C . TYR B 1 123 ? -8.602 -7.812 1.812 1 87.94 123 TYR B C 1
ATOM 2061 O O . TYR B 1 123 ? -7.973 -7.984 0.763 1 87.94 123 TYR B O 1
ATOM 2069 N N . PHE B 1 124 ? -9 -8.766 2.684 1 92.94 124 PHE B N 1
ATOM 2070 C CA . PHE B 1 124 ? -8.914 -10.156 2.252 1 92.94 124 PHE B CA 1
ATOM 2071 C C . PHE B 1 124 ? -9.984 -10.469 1.215 1 92.94 124 PHE B C 1
ATOM 2073 O O . PHE B 1 124 ? -11.172 -10.242 1.455 1 92.94 124 PHE B O 1
ATOM 2080 N N . LYS B 1 125 ? -9.547 -10.914 0.078 1 93.56 125 LYS B N 1
ATOM 2081 C CA . LYS B 1 125 ? -10.484 -11.109 -1.021 1 93.56 125 LYS B CA 1
ATOM 2082 C C . LYS B 1 125 ? -10.461 -12.555 -1.511 1 93.56 125 LYS B C 1
ATOM 2084 O O . LYS B 1 125 ? -10.648 -12.82 -2.699 1 93.56 125 LYS B O 1
ATOM 2089 N N . GLY B 1 126 ? -10.141 -13.453 -0.652 1 95.44 126 GLY B N 1
ATOM 2090 C CA . GLY B 1 126 ? -10.094 -14.859 -1.024 1 95.44 126 GLY B CA 1
ATOM 2091 C C . GLY B 1 126 ? -8.68 -15.391 -1.16 1 95.44 126 GLY B C 1
ATOM 2092 O O . GLY B 1 126 ? -7.742 -14.844 -0.572 1 95.44 126 GLY B O 1
ATOM 2093 N N . GLU B 1 127 ? -8.641 -16.547 -1.771 1 97.19 127 GLU B N 1
ATOM 2094 C CA . GLU B 1 127 ? -7.344 -17.203 -1.965 1 97.19 127 GLU B CA 1
ATOM 2095 C C . GLU B 1 127 ? -7.23 -17.797 -3.361 1 97.19 127 GLU B C 1
ATOM 2097 O O . GLU B 1 127 ? -8.242 -18.062 -4.012 1 97.19 127 GLU B O 1
ATOM 2102 N N . ILE B 1 128 ? -6.008 -17.953 -3.75 1 97.62 128 ILE B N 1
ATOM 2103 C CA . ILE B 1 128 ? -5.766 -18.703 -4.973 1 97.62 128 ILE B CA 1
ATOM 2104 C C . ILE B 1 128 ? -4.754 -19.828 -4.695 1 97.62 128 ILE B C 1
ATOM 2106 O O . ILE B 1 128 ? -3.869 -19.672 -3.852 1 97.62 128 ILE B O 1
ATOM 2110 N N . GLU B 1 129 ? -4.91 -20.891 -5.383 1 98.25 129 GLU B N 1
ATOM 2111 C CA . GLU B 1 129 ? -4.004 -22.031 -5.297 1 98.25 129 GLU B CA 1
ATOM 2112 C C . GLU B 1 129 ? -2.963 -22 -6.41 1 98.25 129 GLU B C 1
ATOM 2114 O O . GLU B 1 129 ? -3.309 -22.031 -7.594 1 98.25 129 GLU B O 1
ATOM 2119 N N . VAL B 1 130 ? -1.689 -21.938 -5.984 1 98.25 130 VAL B N 1
ATOM 2120 C CA . VAL B 1 130 ? -0.627 -21.781 -6.973 1 98.25 130 VAL B CA 1
ATOM 2121 C C . VAL B 1 130 ? 0.532 -22.719 -6.629 1 98.25 130 VAL B C 1
ATOM 2123 O O . VAL B 1 130 ? 0.896 -22.859 -5.461 1 98.25 130 VAL B O 1
ATOM 2126 N N . GLY B 1 131 ? 1.039 -23.375 -7.609 1 97.88 131 GLY B N 1
ATOM 2127 C CA . GLY B 1 131 ? 2.307 -24.078 -7.566 1 97.88 131 GLY B CA 1
ATOM 2128 C C . GLY B 1 131 ? 3.367 -23.469 -8.461 1 97.88 131 GLY B C 1
ATOM 2129 O O . GLY B 1 131 ? 3.055 -22.938 -9.523 1 97.88 131 GLY B O 1
ATOM 2130 N N . VAL B 1 132 ? 4.594 -23.578 -7.996 1 97.88 132 VAL B N 1
ATOM 2131 C CA . VAL B 1 132 ? 5.672 -23 -8.797 1 97.88 132 VAL B CA 1
ATOM 2132 C C . VAL B 1 132 ? 6.824 -24 -8.891 1 97.88 132 VAL B C 1
ATOM 2134 O O . VAL B 1 132 ? 7.16 -24.672 -7.91 1 97.88 132 VAL B O 1
ATOM 2137 N N . SER B 1 133 ? 7.422 -24.078 -10.039 1 96.88 133 SER B N 1
ATOM 2138 C CA . SER B 1 133 ? 8.602 -24.922 -10.25 1 96.88 133 SER B CA 1
ATOM 2139 C C . SER B 1 133 ? 9.648 -24.203 -11.102 1 96.88 133 SER B C 1
ATOM 2141 O O . SER B 1 133 ? 9.312 -23.281 -11.852 1 96.88 133 SER B O 1
ATOM 2143 N N . PHE B 1 134 ? 10.867 -24.547 -10.883 1 95.75 134 PHE B N 1
ATOM 2144 C CA . PHE B 1 134 ? 11.992 -24 -11.633 1 95.75 134 PHE B CA 1
ATOM 2145 C C . PHE B 1 134 ? 12.875 -25.094 -12.195 1 95.75 134 PHE B C 1
ATOM 2147 O O . PHE B 1 134 ? 13.141 -26.094 -11.516 1 95.75 134 PHE B O 1
ATOM 2154 N N . LYS B 1 135 ? 13.25 -24.938 -13.461 1 94.88 135 LYS B N 1
ATOM 2155 C CA . LYS B 1 135 ? 14.188 -25.844 -14.117 1 94.88 135 LYS B CA 1
ATOM 2156 C C . LYS B 1 135 ? 15.32 -25.062 -14.781 1 94.88 135 LYS B C 1
ATOM 2158 O O . LYS B 1 135 ? 15.078 -24.188 -15.602 1 94.88 135 LYS B O 1
ATOM 2163 N N . ARG B 1 136 ? 16.547 -25.328 -14.391 1 91.81 136 ARG B N 1
ATOM 2164 C CA . ARG B 1 136 ? 17.703 -24.672 -14.969 1 91.81 136 ARG B CA 1
ATOM 2165 C C . ARG B 1 136 ? 17.875 -25.047 -16.438 1 91.81 136 ARG B C 1
ATOM 2167 O O . ARG B 1 136 ? 17.672 -26.203 -16.812 1 91.81 136 ARG B O 1
ATOM 2174 N N . GLN B 1 137 ? 18.078 -23.906 -17.203 1 83.75 137 GLN B N 1
ATOM 2175 C CA . GLN B 1 137 ? 18.359 -24.188 -18.594 1 83.75 137 GLN B CA 1
ATOM 2176 C C . GLN B 1 137 ? 19.859 -24.297 -18.844 1 83.75 137 GLN B C 1
ATOM 2178 O O . GLN B 1 137 ? 20.625 -23.438 -18.422 1 83.75 137 GLN B O 1
ATOM 2183 N N . GLY B 1 138 ? 20.391 -25.344 -19.375 1 69.94 138 GLY B N 1
ATOM 2184 C CA . GLY B 1 138 ? 21.766 -25.641 -19.75 1 69.94 138 GLY B CA 1
ATOM 2185 C C . GLY B 1 138 ? 22.531 -26.359 -18.672 1 69.94 138 GLY B C 1
ATOM 2186 O O . GLY B 1 138 ? 22.094 -26.422 -17.516 1 69.94 138 GLY B O 1
#

Foldseek 3Di:
DDKDKDKDWDFKFAQFDFPDPPDAAWFKKKWKDFPHDIDIFDTQPRCHRIGTGGDMDMDMDDPVDDDDAQKIKMWMWTADPPPGIDTRFIFIDHCVVQVVVCVVPVHGDDDDDDTDGDDDDDDDDDDDDDDDDDDDDD/DDKDKDKDWDFKFAQFDFPDVPDAAFFKKKWKDFPHDIDIFDTQPSCHRIGTGGDMDMDMDDPVDDDDAQKIKMWMWTADPPPGIDTRFIFIDHCPVQVVVCVVPVHGDDDDDDTDGDDDDDDDDDDDDDDDDDDDDD

Sequence (276 aa):
MAMGMLEVHLISGKGLQAHDPLNKPIDPYVEINYKGQERMSKVAKNAGPDPVWNEKFKFLAEYPGSGGDFLILFKVMDHDVIDGDDYIGDVSIDVKDLLVEGVRKGWSELPPRMYQVIAHKLYFKGEIEVGVSFKRQGMAMGMLEVHLISGKGLQAHDPLNKPIDPYVEINYKGQERMSKVAKNAGPDPVWNEKFKFLAEYPGSGGDFLILFKVMDHDVIDGDDYIGDVSIDVKDLLVEGVRKGWSELPPRMYQVIAHKLYFKGEIEVGVSFKRQG

Radius of gyration: 24.27 Å; Cα contacts (8 Å, |Δi|>4): 725; chains: 2; bounding box: 52×59×45 Å